Protein AF-A0A813J645-F1 (afdb_monomer_lite)

pLDDT: mean 80.3, std 15.25, range [37.28, 96.5]

Organism: Polarella glacialis (NCBI:txid89957)

Secondary structure (DSSP, 8-state):
-GGGGGT--TTHHHHHHHHHHHHHHHHHHHHHHHHHHT--GGGB-TTS-S-SSPEEEEPPGGGTTSSSHHHHHHHHH--SS--B-HHHH--EEPP-TT----TT---S-GGGG-SGGGS-EEBSSS--HHHHHHHHHHHHHHHHHHHHHHHHHHHTSTTTGGGS--HHHHHHH-HHHHHHHHHHHHSS-HHHHHHH-HHHHHHHHHHHHHHHHHHIIIIIHHHHHHHHHHSS-HHHHHHHHHHHHHHHHHHHHHHHHHHHHHHHHHH--EEEEEEE-TTTSTTEEEEEEEEBPHHHHHHHHHHHHHHHHHHHHHHHHHHHHHT-TT----TTS-------------PPPP-

Foldseek 3Di:
DVVVVVPQPPLRVQPVLLVVLLVVLLVVLVVLLCCLQVPFPQQFDLQDFPFFDWFKAFADPVLLPPPDSLVVLCVVQCPPQFADAVCNGGVGGFPPPPCPHTSNRCPDPCVQCPDVLRGWGFYPGGGDLSNVLSVVSSVLSVLLSVLLSLLSVLVSDPVLLVLAAFPVRCCVVCVPLVVVLCCLLPVDPLVVCCVVPVVVSVVVVVVSVVSNLVCLQPPSLVVLVCCCPPVVSVSHCSLVSNLSSLVNQLSSLVVQLVCLVCCCVPPQTWTKRKDDDVVRDRRMIIITITGTDPVSSVVSNVVSVCSNVVSNVRNVLSNVCSVDSVSRDNSSDPDPPPVPDDPPPPDDPDD

Radius of gyration: 27.2 Å; chains: 1; bounding box: 91×65×72 Å

Sequence (351 aa):
MWARRIGVPPLWPSRIKVVILCLVILTFVYSFFAYLHDANVNYLELSAPKESGITCGRVPEKCWNDASPLACGIKEYSWGFTSLPIDKVLTSACPVEYLLQSCSNVSHPLSSLHTDLAKLHTLNRYTNPFGGWAYLYFIMMACLGVSIMAHDLCLLVEDLRPRIHSLRVVQADMPFVWSMSCGIQFLWPMGRLQEKAKPLWLLLWLPWACWRIVVFMFLIYPLYVALFLLTGRIVRLSRMMVFLSGLECMFASVIYVLSTIIIEATYNEVYALFWNAPNLAPNCVCYCQYPLRQATISRLVLLGLTVAIGSGSLAFRALKGLRRPNWANLFCVLYAVPIEAFPIMWERPKE

Structure (mmCIF, N/CA/C/O backbone):
data_AF-A0A813J645-F1
#
_entry.id   AF-A0A813J645-F1
#
loop_
_atom_site.group_PDB
_atom_site.id
_atom_site.type_symbol
_atom_site.label_atom_id
_atom_site.label_alt_id
_atom_site.label_comp_id
_atom_site.label_asym_id
_atom_site.label_entity_id
_atom_site.label_seq_id
_atom_site.pdbx_PDB_ins_code
_atom_site.Cartn_x
_atom_site.Cartn_y
_atom_site.Cartn_z
_atom_site.occupancy
_atom_site.B_iso_or_equiv
_atom_site.auth_seq_id
_atom_site.auth_comp_id
_atom_site.auth_asym_id
_atom_site.auth_atom_id
_atom_site.pdbx_PDB_model_num
ATOM 1 N N . MET A 1 1 ? 25.413 -23.381 -12.051 1.00 45.16 1 MET A N 1
ATOM 2 C CA . MET A 1 1 ? 26.145 -24.248 -13.004 1.00 45.16 1 MET A CA 1
ATOM 3 C C . MET A 1 1 ? 25.782 -25.732 -12.897 1.00 45.16 1 MET A C 1
ATOM 5 O O . MET A 1 1 ? 25.729 -26.366 -13.938 1.00 45.16 1 MET A O 1
ATOM 9 N N . TRP A 1 2 ? 25.465 -26.285 -11.717 1.00 37.28 2 TRP A N 1
ATOM 10 C CA . TRP A 1 2 ? 25.123 -27.714 -11.553 1.00 37.28 2 TRP A CA 1
ATOM 11 C C . TRP A 1 2 ? 23.932 -28.195 -12.410 1.00 37.28 2 TRP A C 1
ATOM 13 O O . TRP A 1 2 ? 24.055 -29.187 -13.117 1.00 37.28 2 TRP A O 1
ATOM 23 N N . ALA A 1 3 ? 22.845 -27.418 -12.491 1.00 38.19 3 ALA A N 1
ATOM 24 C CA . ALA A 1 3 ? 21.677 -27.746 -13.322 1.00 38.19 3 ALA A CA 1
ATOM 25 C C . ALA A 1 3 ? 21.961 -27.850 -14.840 1.00 38.19 3 ALA A C 1
ATOM 27 O O . ALA A 1 3 ? 21.196 -28.481 -15.559 1.00 38.19 3 ALA A O 1
ATOM 28 N N . ARG A 1 4 ? 23.069 -27.270 -15.338 1.00 44.38 4 ARG A N 1
ATOM 29 C CA . ARG A 1 4 ? 23.475 -27.390 -16.753 1.00 44.38 4 ARG A CA 1
ATOM 30 C C . ARG A 1 4 ? 24.080 -28.757 -17.081 1.00 44.38 4 ARG A C 1
ATOM 32 O O . ARG A 1 4 ? 24.104 -29.135 -18.242 1.00 44.38 4 ARG A O 1
ATOM 39 N N . ARG A 1 5 ? 24.566 -29.499 -16.078 1.00 47.84 5 ARG A N 1
ATOM 40 C CA . ARG A 1 5 ? 25.191 -30.819 -16.275 1.00 47.84 5 ARG A CA 1
ATOM 41 C C . ARG A 1 5 ? 24.178 -31.959 -16.415 1.00 47.84 5 ARG A C 1
ATOM 43 O O . ARG A 1 5 ? 24.579 -33.068 -16.728 1.00 47.84 5 ARG A O 1
ATOM 50 N N . ILE A 1 6 ? 22.888 -31.687 -16.204 1.00 51.50 6 ILE A N 1
ATOM 51 C CA . ILE A 1 6 ? 21.814 -32.695 -16.165 1.00 51.50 6 ILE A CA 1
ATOM 52 C C . ILE A 1 6 ? 20.894 -32.616 -17.400 1.00 51.50 6 ILE A C 1
ATOM 54 O O . ILE A 1 6 ? 19.768 -33.094 -17.365 1.00 51.50 6 ILE A O 1
ATOM 58 N N . GLY A 1 7 ? 21.332 -31.963 -18.484 1.00 38.78 7 GLY A N 1
ATOM 59 C CA . GLY A 1 7 ? 20.568 -31.893 -19.740 1.00 38.78 7 GLY A CA 1
ATOM 60 C C . GLY A 1 7 ? 19.314 -31.011 -19.699 1.00 38.78 7 GLY A C 1
ATOM 61 O O . GLY A 1 7 ? 18.506 -31.051 -20.622 1.00 38.78 7 GLY A O 1
ATOM 62 N N . VAL A 1 8 ? 19.137 -30.195 -18.654 1.00 42.19 8 VAL A N 1
ATOM 63 C CA . VAL A 1 8 ? 17.995 -29.277 -18.561 1.00 42.19 8 VAL A CA 1
ATOM 64 C C . VAL A 1 8 ? 18.141 -28.184 -19.636 1.00 42.19 8 VAL A C 1
ATOM 66 O O . VAL A 1 8 ? 19.185 -27.520 -19.661 1.00 42.19 8 VAL A O 1
ATOM 69 N N . PRO A 1 9 ? 17.128 -27.949 -20.499 1.00 49.34 9 PRO A N 1
ATOM 70 C CA . PRO A 1 9 ? 17.206 -26.939 -21.550 1.00 49.34 9 PRO A CA 1
ATOM 71 C C . PRO A 1 9 ? 17.558 -25.561 -20.971 1.00 49.34 9 PRO A C 1
ATOM 73 O O . PRO A 1 9 ? 17.090 -25.226 -19.875 1.00 49.34 9 PRO A O 1
ATOM 76 N N . PRO A 1 10 ? 18.314 -24.717 -21.699 1.00 56.09 10 PRO A N 1
ATOM 77 C CA . PRO A 1 10 ? 18.827 -23.437 -21.195 1.00 56.09 10 PRO A CA 1
ATOM 78 C C . PRO A 1 10 ? 17.737 -22.482 -20.669 1.00 56.09 10 PRO A C 1
ATOM 80 O O . PRO A 1 10 ? 18.028 -21.610 -19.851 1.00 56.09 10 PRO A O 1
ATOM 83 N N . LEU A 1 11 ? 16.481 -22.683 -21.082 1.00 52.03 11 LEU A N 1
ATOM 84 C CA . LEU A 1 11 ? 15.315 -21.857 -20.749 1.00 52.03 11 LEU A CA 1
ATOM 85 C C . LEU A 1 11 ? 14.297 -22.539 -19.812 1.00 52.03 11 LEU A C 1
ATOM 87 O O . LEU A 1 11 ? 13.314 -21.919 -19.411 1.00 52.03 11 LEU A O 1
ATOM 91 N N . TRP A 1 12 ? 14.488 -23.812 -19.457 1.00 41.97 12 TRP A N 1
ATOM 92 C CA . TRP A 1 12 ? 13.498 -24.578 -18.690 1.00 41.97 12 TRP A CA 1
ATOM 93 C C . TRP A 1 12 ? 13.448 -24.244 -17.187 1.00 41.97 12 TRP A C 1
ATOM 95 O O . TRP A 1 12 ? 12.349 -24.106 -16.649 1.00 41.97 12 TRP A O 1
ATOM 105 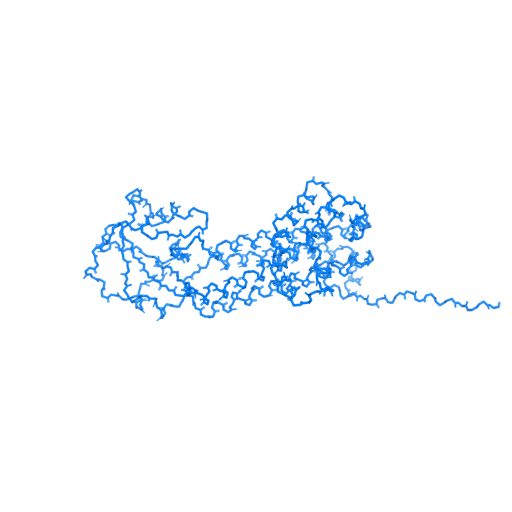N N . PRO A 1 13 ? 14.573 -24.001 -16.479 1.00 53.38 13 PRO A N 1
ATOM 106 C CA . PRO A 1 13 ? 14.502 -23.662 -15.066 1.00 53.38 13 PRO A CA 1
ATOM 107 C C . PRO A 1 13 ? 14.133 -22.192 -14.826 1.00 53.38 13 PRO A C 1
ATOM 109 O O . PRO A 1 13 ? 14.121 -21.785 -13.673 1.00 53.38 13 PRO A O 1
ATOM 112 N N . SER A 1 14 ? 13.872 -21.370 -15.849 1.00 62.25 14 SER A N 1
ATOM 113 C CA . SER A 1 14 ? 13.563 -19.944 -15.668 1.00 62.25 14 SER A CA 1
ATOM 114 C C . SER A 1 14 ? 12.061 -19.641 -15.688 1.00 62.25 14 SER A C 1
ATOM 116 O O . SER A 1 14 ? 11.601 -18.903 -14.823 1.00 62.25 14 SER A O 1
ATOM 118 N N . ARG A 1 15 ? 11.267 -20.266 -16.573 1.00 68.81 15 ARG A N 1
ATOM 119 C CA . ARG A 1 15 ? 9.802 -20.054 -16.642 1.00 68.81 15 ARG A CA 1
ATOM 120 C C . ARG A 1 15 ? 9.078 -20.540 -15.386 1.00 68.81 15 ARG A C 1
ATOM 122 O O . ARG A 1 15 ? 8.330 -19.784 -14.777 1.00 68.81 15 ARG A O 1
ATOM 129 N N . ILE A 1 16 ? 9.363 -21.771 -14.957 1.00 74.69 16 ILE A N 1
ATOM 130 C CA . ILE A 1 16 ? 8.773 -22.358 -13.743 1.00 74.69 16 ILE A CA 1
ATOM 131 C C . ILE A 1 16 ? 9.152 -21.532 -12.505 1.00 74.69 16 ILE A C 1
ATOM 133 O O . ILE A 1 16 ? 8.314 -21.303 -11.641 1.00 74.69 16 ILE A O 1
ATOM 137 N N . LYS A 1 17 ? 10.385 -21.006 -12.434 1.00 71.12 17 LYS A N 1
ATOM 138 C CA . LYS A 1 17 ? 10.810 -20.131 -11.329 1.00 71.12 17 LYS A CA 1
ATOM 139 C C . LYS A 1 17 ? 10.052 -18.810 -11.284 1.00 71.12 17 LYS A C 1
ATOM 141 O O . LYS A 1 17 ? 9.700 -18.379 -10.193 1.00 71.12 17 LYS A O 1
ATOM 146 N N . VAL A 1 18 ? 9.799 -18.183 -12.436 1.00 74.50 18 VAL A N 1
ATOM 147 C CA . VAL A 1 18 ? 8.995 -16.952 -12.506 1.00 74.50 18 VAL A CA 1
ATOM 148 C C . VAL A 1 18 ? 7.570 -17.223 -12.021 1.00 74.50 18 VAL A C 1
ATOM 150 O O . VAL A 1 18 ? 7.055 -16.456 -11.215 1.00 74.50 18 VAL A O 1
ATOM 153 N N . VAL A 1 19 ? 6.966 -18.348 -12.424 1.00 79.44 19 VAL A N 1
ATOM 154 C CA . VAL A 1 19 ? 5.632 -18.754 -11.946 1.00 79.44 19 VAL A CA 1
ATOM 155 C C . VAL A 1 19 ? 5.631 -19.006 -10.437 1.00 79.44 19 VAL A C 1
ATOM 157 O O . VAL A 1 19 ? 4.801 -18.441 -9.732 1.00 79.44 19 VAL A O 1
ATOM 160 N N . ILE A 1 20 ? 6.578 -19.796 -9.918 1.00 82.06 20 ILE A N 1
ATOM 161 C CA . ILE A 1 20 ? 6.676 -20.083 -8.478 1.00 82.06 20 ILE A CA 1
ATOM 162 C C . ILE A 1 20 ? 6.871 -18.792 -7.682 1.00 82.06 20 ILE A C 1
ATOM 164 O O . ILE A 1 20 ? 6.187 -18.592 -6.683 1.00 82.06 20 ILE A O 1
ATOM 168 N N . LEU A 1 21 ? 7.759 -17.889 -8.113 1.00 76.69 21 LEU A N 1
ATOM 169 C CA . LEU A 1 21 ? 7.937 -16.636 -7.388 1.00 76.69 21 LEU A CA 1
ATOM 170 C C . LEU A 1 21 ? 6.698 -15.744 -7.480 1.00 76.69 21 LEU A C 1
ATOM 172 O O . LEU A 1 21 ? 6.347 -15.113 -6.491 1.00 76.69 21 LEU A O 1
ATOM 176 N N . CYS A 1 22 ? 6.010 -15.715 -8.621 1.00 80.06 22 CYS A N 1
ATOM 177 C CA . CYS A 1 22 ? 4.742 -15.004 -8.742 1.00 80.06 22 CYS A CA 1
ATOM 178 C C . CYS A 1 22 ? 3.721 -15.529 -7.723 1.00 80.06 22 CYS A C 1
ATOM 180 O O . CYS A 1 22 ? 3.125 -14.731 -7.007 1.00 80.06 22 CYS A O 1
ATOM 182 N N . LEU A 1 23 ? 3.603 -16.852 -7.564 1.00 85.00 23 LEU A N 1
ATOM 183 C CA . LEU A 1 23 ? 2.755 -17.458 -6.532 1.00 85.00 23 LEU A CA 1
ATOM 184 C C . LEU A 1 23 ? 3.201 -17.074 -5.115 1.00 85.00 23 LEU A C 1
ATOM 186 O O . LEU A 1 23 ? 2.356 -16.752 -4.284 1.00 85.00 23 LEU A O 1
ATOM 190 N N . VAL A 1 24 ? 4.508 -17.050 -4.834 1.00 84.88 24 VAL A N 1
ATOM 191 C CA . VAL A 1 24 ? 5.041 -16.624 -3.526 1.00 84.88 24 VAL A CA 1
ATOM 192 C C . VAL A 1 24 ? 4.729 -15.151 -3.251 1.00 84.88 24 VAL A C 1
ATOM 194 O O . VAL A 1 24 ? 4.283 -14.820 -2.156 1.00 84.88 24 VAL A O 1
ATOM 197 N N . ILE A 1 25 ? 4.912 -14.270 -4.239 1.00 82.50 25 ILE A N 1
ATOM 198 C CA . ILE A 1 25 ? 4.578 -12.845 -4.131 1.00 82.50 25 ILE A CA 1
ATOM 199 C C . ILE A 1 25 ? 3.075 -12.684 -3.908 1.00 82.50 25 ILE A C 1
ATOM 201 O O . ILE A 1 25 ? 2.686 -11.992 -2.977 1.00 82.50 25 ILE A O 1
ATOM 205 N N . LEU A 1 26 ? 2.229 -13.348 -4.699 1.00 83.69 26 LEU A N 1
ATOM 206 C CA . LEU A 1 26 ? 0.773 -13.305 -4.535 1.00 83.69 26 LEU A CA 1
ATOM 207 C C . LEU A 1 26 ? 0.342 -13.811 -3.158 1.00 83.69 26 LEU A C 1
ATOM 209 O O . LEU A 1 26 ? -0.502 -13.186 -2.525 1.00 83.69 26 LEU A O 1
ATOM 213 N N . THR A 1 27 ? 0.958 -14.888 -2.668 1.00 88.38 27 THR A N 1
ATOM 214 C CA . THR A 1 27 ? 0.699 -15.413 -1.322 1.00 88.38 27 THR A CA 1
ATOM 215 C C . THR A 1 27 ? 1.081 -14.383 -0.267 1.00 88.38 27 THR A C 1
ATOM 217 O O . THR A 1 27 ? 0.279 -14.096 0.610 1.00 88.38 27 THR A O 1
ATOM 220 N N . PHE A 1 28 ? 2.259 -13.762 -0.378 1.00 86.12 28 PHE A N 1
ATOM 221 C CA . PHE A 1 28 ? 2.689 -12.708 0.540 1.00 86.12 28 PHE A CA 1
ATOM 222 C C . PHE A 1 28 ? 1.742 -11.498 0.518 1.00 86.12 28 PHE A C 1
ATOM 224 O O . PHE A 1 28 ? 1.355 -11.002 1.572 1.00 86.12 28 PHE A O 1
ATOM 231 N N . VAL A 1 29 ? 1.331 -11.050 -0.672 1.00 85.38 29 VAL A N 1
ATOM 232 C CA . VAL A 1 29 ? 0.384 -9.940 -0.854 1.00 85.38 29 VAL A CA 1
ATOM 233 C C . VAL A 1 29 ? -0.975 -10.274 -0.252 1.00 85.38 29 VAL A C 1
ATOM 235 O O . VAL A 1 29 ? -1.550 -9.446 0.449 1.00 85.38 29 VAL A O 1
ATOM 238 N N . TYR A 1 30 ? -1.466 -11.491 -0.473 1.00 88.62 30 TYR A N 1
ATOM 239 C CA . TYR A 1 30 ? -2.715 -11.959 0.111 1.00 88.62 30 TYR A CA 1
ATOM 240 C C . TYR A 1 30 ? -2.621 -12.076 1.634 1.00 88.62 30 TYR A C 1
ATOM 242 O O . TYR A 1 30 ? -3.513 -11.610 2.331 1.00 88.62 30 TYR A O 1
ATOM 250 N N . SER A 1 31 ? -1.531 -12.629 2.173 1.00 89.06 31 SER A N 1
ATOM 251 C CA . SER A 1 31 ? -1.309 -12.705 3.620 1.00 89.06 31 SER A CA 1
ATOM 252 C C . SER A 1 31 ? -1.248 -11.320 4.259 1.00 89.06 31 SER A C 1
ATOM 254 O O . SER A 1 31 ? -1.810 -11.122 5.329 1.00 89.06 31 SER A O 1
ATOM 256 N N . PHE A 1 32 ? -0.603 -10.355 3.602 1.00 86.25 32 PHE A N 1
ATOM 257 C CA . PHE A 1 32 ? -0.563 -8.965 4.050 1.00 86.25 32 PHE A CA 1
ATOM 258 C C . PHE A 1 32 ? -1.955 -8.327 4.030 1.00 86.25 32 PHE A C 1
ATOM 260 O O . PHE A 1 32 ? -2.355 -7.686 5.001 1.00 86.25 32 PHE A O 1
ATOM 267 N N . PHE A 1 33 ? -2.698 -8.524 2.937 1.00 90.19 33 PHE A N 1
ATOM 268 C CA . PHE A 1 33 ? -4.073 -8.057 2.809 1.00 90.19 33 PHE A CA 1
ATOM 269 C C . PHE A 1 33 ? -4.950 -8.645 3.912 1.00 90.19 33 PHE A C 1
ATOM 271 O O . PHE A 1 33 ? -5.558 -7.879 4.645 1.00 90.19 33 PHE A O 1
ATOM 278 N N . ALA A 1 34 ? -4.952 -9.968 4.088 1.00 88.19 34 ALA A N 1
ATOM 279 C CA . ALA A 1 34 ? -5.714 -10.647 5.131 1.00 88.19 34 ALA A CA 1
ATOM 280 C C . ALA A 1 34 ? -5.310 -10.163 6.533 1.00 88.19 34 ALA A C 1
ATOM 282 O O . ALA A 1 34 ? -6.170 -9.902 7.362 1.00 88.19 34 ALA A O 1
ATOM 283 N N . TYR A 1 35 ? -4.013 -9.952 6.789 1.00 89.94 35 TYR A N 1
ATOM 284 C CA . TYR A 1 35 ? -3.535 -9.444 8.077 1.00 89.94 35 TYR A CA 1
ATOM 285 C C . TYR A 1 35 ? -4.103 -8.056 8.412 1.00 89.94 35 TYR A C 1
ATOM 287 O O . TYR A 1 35 ? -4.539 -7.843 9.541 1.00 89.94 35 TYR A O 1
ATOM 295 N N . LEU A 1 36 ? -4.118 -7.122 7.452 1.00 88.81 36 LEU A N 1
ATOM 296 C CA . LEU A 1 36 ? -4.660 -5.773 7.666 1.00 88.81 36 LEU A CA 1
ATOM 297 C C . LEU A 1 36 ? -6.192 -5.712 7.583 1.00 88.81 36 LEU A C 1
ATOM 299 O O . LEU A 1 36 ? -6.815 -4.977 8.342 1.00 88.81 36 LEU A O 1
ATOM 303 N N . HIS A 1 37 ? -6.795 -6.447 6.650 1.00 87.12 37 HIS A N 1
ATOM 304 C CA . HIS A 1 37 ? -8.235 -6.446 6.402 1.00 87.12 37 HIS A CA 1
ATOM 305 C C . HIS A 1 37 ? -9.002 -7.161 7.518 1.00 87.12 37 HIS A C 1
ATOM 307 O O . HIS A 1 37 ? -10.023 -6.656 7.983 1.00 87.12 37 HIS A O 1
ATOM 313 N N . ASP A 1 38 ? -8.481 -8.295 7.991 1.00 83.00 38 ASP A N 1
ATOM 314 C CA . ASP A 1 38 ? -9.085 -9.100 9.055 1.00 83.00 38 ASP A CA 1
ATOM 315 C C . ASP A 1 38 ? -8.474 -8.754 10.421 1.00 83.00 38 ASP A C 1
ATOM 317 O O . ASP A 1 38 ? -8.278 -9.619 11.284 1.00 83.00 38 ASP A O 1
ATOM 321 N N . ALA A 1 39 ? -8.148 -7.471 10.619 1.00 81.19 39 ALA A N 1
ATOM 322 C CA . ALA A 1 39 ? -7.718 -6.964 11.911 1.00 81.19 39 ALA A CA 1
ATOM 323 C C . ALA A 1 39 ? -8.784 -7.314 12.962 1.00 81.19 39 ALA A C 1
ATOM 325 O O . ALA A 1 39 ? -9.969 -7.010 12.802 1.00 81.19 39 ALA A O 1
ATOM 326 N N . ASN A 1 40 ? -8.348 -8.006 14.013 1.00 84.44 40 ASN A N 1
ATOM 327 C CA . ASN A 1 40 ? -9.223 -8.666 14.976 1.00 84.44 40 ASN A CA 1
ATOM 328 C C . ASN A 1 40 ? -8.957 -8.178 16.403 1.00 84.44 40 ASN A C 1
ATOM 330 O O . ASN A 1 40 ? -8.061 -7.377 16.659 1.00 84.44 40 ASN A O 1
ATOM 334 N N . VAL A 1 41 ? -9.709 -8.722 17.358 1.00 84.69 41 VAL A N 1
ATOM 335 C CA . VAL A 1 41 ? -9.631 -8.364 18.782 1.00 84.69 41 VAL A CA 1
ATOM 336 C C . VAL A 1 41 ? -8.217 -8.505 19.371 1.00 84.69 41 VAL A C 1
ATOM 338 O O . VAL A 1 41 ? -7.860 -7.752 20.271 1.00 84.69 41 VAL A O 1
ATOM 341 N N . ASN A 1 42 ? -7.358 -9.386 18.837 1.00 86.81 42 ASN A N 1
ATOM 342 C CA . ASN A 1 42 ? -5.982 -9.554 19.333 1.00 86.81 42 ASN A CA 1
ATOM 343 C C . ASN A 1 42 ? -5.086 -8.328 19.089 1.00 86.81 42 ASN A C 1
ATOM 345 O O . ASN A 1 42 ? -3.980 -8.256 19.628 1.00 86.81 42 ASN A O 1
ATOM 349 N N . TYR A 1 43 ? -5.538 -7.387 18.259 1.00 89.75 43 TYR A N 1
ATOM 350 C CA . TYR A 1 43 ? -4.839 -6.138 17.985 1.00 89.75 43 TYR A CA 1
ATOM 351 C C . TYR A 1 43 ? -5.012 -5.133 19.125 1.00 89.75 43 TYR A C 1
ATOM 353 O O . TYR A 1 43 ? -4.205 -4.209 19.222 1.00 89.75 43 TYR A O 1
ATOM 361 N N . LEU A 1 44 ? -6.031 -5.318 19.968 1.00 90.25 44 LEU A N 1
ATOM 362 C CA . LEU A 1 44 ? -6.457 -4.384 21.003 1.00 90.25 44 LEU A CA 1
ATOM 363 C C . LEU A 1 44 ? -5.813 -4.681 22.356 1.00 90.25 44 LEU A C 1
ATOM 365 O O . LEU A 1 44 ? -5.576 -5.835 22.720 1.00 90.25 44 LEU A O 1
ATOM 369 N N . GLU A 1 45 ? -5.578 -3.628 23.133 1.00 91.81 45 GLU A N 1
ATOM 370 C CA . GLU A 1 45 ? -5.136 -3.738 24.520 1.00 91.81 45 GLU A CA 1
ATOM 371 C C . GLU A 1 45 ? -6.352 -3.815 25.453 1.00 91.81 45 GLU A C 1
ATOM 373 O O . GLU A 1 45 ? -6.780 -2.829 26.051 1.00 91.81 45 GLU A O 1
ATOM 378 N N . LEU A 1 46 ? -6.923 -5.018 25.576 1.00 88.75 46 LEU A N 1
ATOM 379 C CA . LEU A 1 46 ? -8.128 -5.262 26.384 1.00 88.75 46 LEU A CA 1
ATOM 380 C C . LEU A 1 46 ? -7.942 -4.951 27.880 1.00 88.75 46 LEU A C 1
ATOM 382 O O . LEU A 1 46 ? -8.918 -4.716 28.586 1.00 88.75 46 LEU A O 1
ATOM 386 N N . SER A 1 47 ? -6.695 -4.947 28.362 1.00 89.31 47 SER A N 1
ATOM 387 C CA . SER A 1 47 ? -6.366 -4.664 29.762 1.00 89.31 47 SER A CA 1
ATOM 388 C C . SER A 1 47 ? -6.516 -3.181 30.137 1.00 89.31 47 SER A C 1
ATOM 390 O O . SER A 1 47 ? -6.680 -2.866 31.315 1.00 89.31 47 SER A O 1
ATOM 392 N N . ALA A 1 48 ? -6.500 -2.281 29.148 1.00 90.94 48 ALA A N 1
ATOM 393 C CA . ALA A 1 48 ? -6.539 -0.834 29.334 1.00 90.94 48 ALA A CA 1
ATOM 394 C C . ALA A 1 48 ? -7.613 -0.191 28.432 1.00 90.94 48 ALA A C 1
ATOM 396 O O . ALA A 1 48 ? -7.276 0.511 27.474 1.00 90.94 48 ALA A O 1
ATOM 397 N N . PRO A 1 49 ? -8.914 -0.432 28.698 1.00 91.00 49 PRO A N 1
ATOM 398 C CA . PRO A 1 49 ? -9.982 0.241 27.967 1.00 91.00 49 PRO A CA 1
ATOM 399 C C . PRO A 1 49 ? -9.917 1.757 28.184 1.00 91.00 49 PRO A C 1
ATOM 401 O O . PRO A 1 49 ? -9.521 2.226 29.252 1.00 91.00 49 PRO A O 1
ATOM 404 N N . LYS A 1 50 ? -10.353 2.532 27.187 1.00 89.69 50 LYS A N 1
ATOM 405 C CA . LYS A 1 50 ? -10.389 4.000 27.289 1.00 89.69 50 LYS A CA 1
ATOM 406 C C . LYS A 1 50 ? -11.406 4.485 28.321 1.00 89.69 50 LYS A C 1
ATOM 408 O O . LYS A 1 50 ? -11.153 5.461 29.021 1.00 89.69 50 LYS A O 1
ATOM 413 N N . GLU A 1 51 ? -12.539 3.799 28.413 1.00 87.88 51 GLU A N 1
ATOM 414 C CA . GLU A 1 51 ? -13.583 4.051 29.403 1.00 87.88 51 GLU A CA 1
ATOM 415 C C . GLU A 1 51 ? -13.861 2.761 30.173 1.00 87.88 51 GLU A C 1
ATOM 417 O O . GLU A 1 51 ? -13.877 1.672 29.601 1.00 87.88 51 GLU A O 1
ATOM 422 N N . SER A 1 52 ? -14.056 2.866 31.488 1.00 83.38 52 SER A N 1
ATOM 423 C CA . SER A 1 52 ? -14.358 1.706 32.334 1.00 83.38 52 SER A CA 1
ATOM 424 C C . SER A 1 52 ? -15.792 1.205 32.146 1.00 83.38 52 SER A C 1
ATOM 426 O O . SER A 1 52 ? -16.044 0.008 32.306 1.00 83.38 52 SER A O 1
ATOM 428 N N . GLY A 1 53 ? -16.714 2.113 31.813 1.00 83.94 53 GLY A N 1
ATOM 429 C CA . GLY A 1 53 ? -18.130 1.834 31.613 1.00 83.94 53 GLY A CA 1
ATOM 430 C C . GLY A 1 53 ? -18.442 1.291 30.221 1.00 83.94 53 GLY A C 1
ATOM 431 O O . GLY A 1 53 ? -17.837 1.685 29.227 1.00 83.94 53 GLY A O 1
ATOM 432 N N . ILE A 1 54 ? -19.423 0.395 30.162 1.00 86.25 54 ILE A N 1
ATOM 433 C CA . ILE A 1 54 ? -19.975 -0.124 28.912 1.00 86.25 54 ILE A CA 1
ATOM 434 C C . ILE A 1 54 ? -21.011 0.874 28.392 1.00 86.25 54 ILE A C 1
ATOM 436 O O . ILE A 1 54 ? -21.923 1.259 29.125 1.00 86.25 54 ILE A O 1
ATOM 440 N N . THR A 1 55 ? -20.908 1.257 27.118 1.00 87.94 55 THR A N 1
ATOM 441 C CA . THR A 1 55 ? -21.926 2.096 26.473 1.00 87.94 55 THR A CA 1
ATOM 442 C C . THR A 1 55 ? -22.884 1.223 25.671 1.00 87.94 55 THR A C 1
ATOM 444 O O . THR A 1 55 ? -22.440 0.399 24.874 1.00 87.94 55 THR A O 1
ATOM 447 N N . CYS A 1 56 ? -24.194 1.401 25.859 1.00 87.00 56 CYS A N 1
ATOM 448 C CA . CYS A 1 56 ? -25.224 0.628 25.163 1.00 87.00 56 CYS A CA 1
ATOM 449 C C . CYS A 1 56 ? -26.257 1.529 24.485 1.00 87.00 56 CYS A C 1
ATOM 451 O O . CYS A 1 56 ? -26.730 2.506 25.068 1.00 87.00 56 CYS A O 1
ATOM 453 N N . GLY A 1 57 ? -26.672 1.149 23.281 1.00 89.50 57 GLY A N 1
ATOM 454 C CA . GLY A 1 57 ? -27.749 1.807 22.556 1.00 89.50 57 GLY A CA 1
ATOM 455 C C . GLY A 1 57 ? -28.487 0.860 21.616 1.00 89.50 57 GLY A C 1
ATOM 456 O O . GLY A 1 57 ? -28.104 -0.293 21.427 1.00 89.50 57 GLY A O 1
ATOM 457 N N . ARG A 1 58 ? -29.584 1.340 21.037 1.00 88.62 58 ARG A N 1
ATOM 458 C CA . ARG A 1 58 ? -30.387 0.576 20.076 1.00 88.62 58 ARG A CA 1
ATOM 459 C C . ARG A 1 58 ? -29.982 0.888 18.647 1.00 88.62 58 ARG A C 1
ATOM 461 O O . ARG A 1 58 ? -29.779 2.050 18.306 1.00 88.62 58 ARG A O 1
ATOM 468 N N . VAL A 1 59 ? -29.939 -0.151 17.819 1.00 88.69 59 VAL A N 1
ATOM 469 C CA . VAL A 1 59 ? -29.776 -0.008 16.366 1.00 88.69 59 VAL A CA 1
ATOM 470 C C . VAL A 1 59 ? -31.004 0.665 15.731 1.00 88.69 59 VAL A C 1
ATOM 472 O O . VAL A 1 59 ? -32.090 0.628 16.324 1.00 88.69 59 VAL A O 1
ATOM 475 N N . PRO A 1 60 ? -30.882 1.246 14.522 1.00 88.12 60 PRO A N 1
ATOM 476 C CA . PRO A 1 60 ? -31.998 1.909 13.854 1.00 88.12 60 PRO A CA 1
ATOM 477 C C . PRO A 1 60 ? -33.170 0.950 13.607 1.00 88.12 60 PRO A C 1
ATOM 479 O O . PRO A 1 60 ? -32.952 -0.213 13.269 1.00 88.12 60 PRO A O 1
ATOM 482 N N . GLU A 1 61 ? -34.407 1.448 13.701 1.00 89.75 61 GLU A N 1
ATOM 483 C CA . GLU A 1 61 ? -35.639 0.636 13.601 1.00 89.75 61 GLU A CA 1
ATOM 484 C C . GLU A 1 61 ? -35.719 -0.219 12.331 1.00 89.75 61 GLU A C 1
ATOM 486 O O . GLU A 1 61 ? -36.096 -1.388 12.371 1.00 89.75 61 GLU A O 1
ATOM 491 N N . LYS A 1 62 ? -35.266 0.328 11.203 1.00 91.38 62 LYS A N 1
ATOM 492 C CA . LYS A 1 62 ? -35.159 -0.374 9.912 1.00 91.38 62 LYS A CA 1
ATOM 493 C C . LYS A 1 62 ? -34.331 -1.665 9.954 1.00 91.38 62 LYS A C 1
ATOM 495 O O . LYS A 1 62 ? -34.557 -2.541 9.128 1.00 91.38 62 LYS A O 1
ATOM 500 N N . CYS A 1 63 ? -33.404 -1.795 10.902 1.00 90.38 63 CYS A N 1
ATOM 501 C CA . CYS A 1 63 ? -32.533 -2.960 11.047 1.00 90.38 63 CYS A CA 1
ATOM 502 C C . CYS A 1 63 ? -33.036 -3.979 12.079 1.00 90.38 63 CYS A C 1
ATOM 504 O O . CYS A 1 63 ? -32.412 -5.020 12.249 1.00 90.38 63 CYS A O 1
ATOM 506 N N . TRP A 1 64 ? -34.147 -3.719 12.777 1.00 90.62 64 TRP A N 1
ATOM 507 C CA . TRP A 1 64 ? -34.625 -4.577 13.872 1.00 90.62 64 TRP A CA 1
ATOM 508 C C . TRP A 1 64 ? -35.015 -5.989 13.440 1.00 90.62 64 TRP A C 1
ATOM 510 O O . TRP A 1 64 ? -34.892 -6.918 14.230 1.00 90.62 64 TRP A O 1
ATOM 520 N N . ASN A 1 65 ? -35.475 -6.138 12.199 1.00 90.62 65 ASN A N 1
ATOM 521 C CA . ASN A 1 65 ? -35.926 -7.416 11.650 1.00 90.62 65 ASN A CA 1
ATOM 522 C C . ASN A 1 65 ? -34.848 -8.116 10.803 1.00 90.62 65 ASN A C 1
ATOM 524 O O . ASN A 1 65 ? -35.134 -9.142 10.188 1.00 90.62 65 ASN A O 1
ATOM 528 N N . ASP A 1 66 ? -33.635 -7.558 10.724 1.00 89.88 66 ASP A N 1
ATOM 529 C CA . ASP A 1 66 ? -32.523 -8.196 10.018 1.00 89.88 66 ASP A CA 1
ATOM 530 C C . ASP A 1 66 ? -31.997 -9.396 10.829 1.00 89.88 66 ASP A C 1
ATOM 532 O O . ASP A 1 66 ? -32.060 -9.411 12.059 1.00 89.88 66 ASP A O 1
ATOM 536 N N . ALA A 1 67 ? -31.438 -10.399 10.147 1.00 85.94 67 ALA A N 1
ATOM 537 C CA . ALA A 1 67 ? -30.784 -11.537 10.790 1.00 85.94 67 ALA A CA 1
ATOM 538 C C . ALA A 1 67 ? -29.610 -11.104 11.690 1.00 85.94 67 ALA A C 1
ATOM 540 O O . ALA A 1 67 ? -29.304 -11.777 12.675 1.00 85.94 67 ALA A O 1
ATOM 541 N N . SER A 1 68 ? -28.964 -9.976 11.372 1.00 84.00 68 SER A N 1
ATOM 542 C CA . SER A 1 68 ? -27.985 -9.317 12.237 1.00 84.00 68 SER A CA 1
ATOM 543 C C . SER A 1 68 ? -28.258 -7.808 12.291 1.00 84.00 68 SER A C 1
ATOM 545 O O . SER A 1 68 ? -27.725 -7.049 11.473 1.00 84.00 68 SER A O 1
ATOM 547 N N . PRO A 1 69 ? -29.053 -7.337 13.275 1.00 84.44 69 PRO A N 1
ATOM 548 C CA . PRO A 1 69 ? -29.451 -5.930 13.374 1.00 84.44 69 PRO A CA 1
ATOM 549 C C . PRO A 1 69 ? -28.262 -4.963 13.438 1.00 84.44 69 PRO A C 1
ATOM 551 O O . PRO A 1 69 ? -28.286 -3.876 12.860 1.00 84.44 69 PRO A O 1
ATOM 554 N N . LEU A 1 70 ? -27.180 -5.387 14.093 1.00 83.19 70 LEU A N 1
ATOM 555 C CA . LEU A 1 70 ? -25.938 -4.631 14.183 1.00 83.19 70 LEU A CA 1
ATOM 556 C C . LEU A 1 70 ? -25.169 -4.595 12.859 1.00 83.19 70 LEU A C 1
ATOM 558 O O . LEU A 1 70 ? -24.702 -3.530 12.467 1.00 83.19 70 LEU A O 1
ATOM 562 N N . ALA A 1 71 ? -25.069 -5.715 12.136 1.00 83.81 71 ALA A N 1
ATOM 563 C CA . ALA A 1 71 ? -24.419 -5.713 10.826 1.00 83.81 71 ALA A CA 1
ATOM 564 C C . ALA A 1 71 ? -25.187 -4.840 9.823 1.00 83.81 71 ALA A C 1
ATOM 566 O O . ALA A 1 71 ? -24.559 -4.116 9.054 1.00 83.81 71 ALA A O 1
ATOM 567 N N . CYS A 1 72 ? -26.525 -4.847 9.870 1.00 86.12 72 CYS A N 1
ATOM 568 C CA . CYS A 1 72 ? -27.362 -3.933 9.091 1.00 86.12 72 CYS A CA 1
ATOM 569 C C . CYS A 1 72 ? -27.057 -2.464 9.428 1.00 86.12 72 CYS A C 1
ATOM 571 O O . CYS A 1 72 ? -26.749 -1.683 8.525 1.00 86.12 72 CYS A O 1
ATOM 573 N N . GLY A 1 73 ? -27.047 -2.107 10.720 1.00 82.50 73 GLY A N 1
ATOM 574 C CA . GLY A 1 73 ? -26.747 -0.743 11.162 1.00 82.50 73 GLY A CA 1
ATOM 575 C C . GLY A 1 73 ? -25.339 -0.296 10.769 1.00 82.50 73 GLY A C 1
ATOM 576 O O . GLY A 1 73 ? -25.156 0.810 10.265 1.00 82.50 73 GLY A O 1
ATOM 577 N N . ILE A 1 74 ? -24.343 -1.172 10.923 1.00 81.88 74 ILE A N 1
ATOM 578 C CA . ILE A 1 74 ? -22.971 -0.897 10.493 1.00 81.88 74 ILE A CA 1
ATOM 579 C C . ILE A 1 74 ? -22.927 -0.681 8.984 1.00 81.88 74 ILE A C 1
ATOM 581 O O . ILE A 1 74 ? -22.463 0.366 8.549 1.00 81.88 74 ILE A O 1
ATOM 585 N N . LYS A 1 75 ? -23.450 -1.623 8.191 1.00 83.25 75 LYS A N 1
ATOM 586 C CA . LYS A 1 75 ? -23.407 -1.596 6.721 1.00 83.25 75 LYS A CA 1
ATOM 587 C C . LYS A 1 75 ? -24.029 -0.334 6.137 1.00 83.25 75 LYS A C 1
ATOM 589 O O . LYS A 1 75 ? -23.557 0.177 5.123 1.00 83.25 75 LYS A O 1
ATOM 594 N N . GLU A 1 76 ? -25.086 0.161 6.761 1.00 79.94 76 GLU A N 1
ATOM 595 C CA . GLU A 1 76 ? -25.765 1.360 6.302 1.00 79.94 76 GLU A CA 1
ATOM 596 C C . GLU A 1 76 ? -24.929 2.631 6.484 1.00 79.94 76 GLU A C 1
ATOM 598 O O . GLU A 1 76 ? -24.932 3.499 5.611 1.00 79.94 76 GLU A O 1
ATOM 603 N N . TYR A 1 77 ? -24.172 2.724 7.578 1.00 73.75 77 TYR A N 1
ATOM 604 C CA . TYR A 1 77 ? -23.353 3.898 7.882 1.00 73.75 77 TYR A CA 1
ATOM 605 C C . TYR A 1 77 ? -21.863 3.724 7.547 1.00 73.75 77 TYR A C 1
ATOM 607 O O . TYR A 1 77 ? -21.117 4.703 7.562 1.00 73.75 77 TYR A O 1
ATOM 615 N N . SER A 1 78 ? -21.421 2.515 7.193 1.00 70.69 78 SER A N 1
ATOM 616 C CA . SER A 1 78 ? -20.040 2.182 6.818 1.00 70.69 78 SER A CA 1
ATOM 617 C C . SER A 1 78 ? -19.809 2.205 5.300 1.00 70.69 78 SER A C 1
ATOM 619 O O . SER A 1 78 ? -19.088 1.358 4.758 1.00 70.69 78 SER A O 1
ATOM 621 N N . TRP A 1 79 ? -20.442 3.129 4.576 1.00 60.97 79 TRP A N 1
ATOM 622 C CA . TRP A 1 79 ? -20.237 3.261 3.132 1.00 60.97 79 TRP A CA 1
ATOM 623 C C . TRP A 1 79 ? -18.835 3.802 2.822 1.00 60.97 79 TRP A C 1
ATOM 625 O O . TRP A 1 79 ? -18.555 4.977 3.019 1.00 60.97 79 TRP A O 1
ATOM 635 N N . GLY A 1 80 ? -17.962 2.955 2.268 1.00 56.47 80 GLY A N 1
ATOM 636 C CA . GLY A 1 80 ? -16.699 3.395 1.661 1.00 56.47 80 GLY A CA 1
ATOM 637 C C . GLY A 1 80 ? -15.592 3.733 2.660 1.00 56.47 80 GLY A C 1
ATOM 638 O O . GLY A 1 80 ? -15.117 4.861 2.707 1.00 56.47 80 GLY A O 1
ATOM 639 N N . PHE A 1 81 ? -15.141 2.734 3.422 1.00 55.16 81 PHE A N 1
ATOM 640 C CA . PHE A 1 81 ? -14.083 2.854 4.436 1.00 55.16 81 PHE A CA 1
ATOM 641 C C . PHE A 1 81 ? -14.382 3.827 5.577 1.00 55.16 81 PHE A C 1
ATOM 643 O O . PHE A 1 81 ? -13.495 4.014 6.397 1.00 55.16 81 PHE A O 1
ATOM 650 N N . THR A 1 82 ? -15.572 4.425 5.674 1.00 62.81 82 THR A N 1
ATOM 651 C CA . THR A 1 82 ? -15.835 5.522 6.612 1.00 62.81 82 THR A CA 1
ATOM 652 C C . THR A 1 82 ? -15.920 5.099 8.080 1.00 62.81 82 THR A C 1
ATOM 654 O O . THR A 1 82 ? -16.248 3.946 8.367 1.00 62.81 82 THR A O 1
ATOM 657 N N . SER A 1 83 ? -15.668 6.020 9.032 1.00 68.00 83 SER A N 1
ATOM 658 C CA . SER A 1 83 ? -16.046 5.777 10.441 1.00 68.00 83 SER A CA 1
ATOM 659 C C . SER A 1 83 ? -17.503 5.430 10.548 1.00 68.00 83 SER A C 1
ATOM 661 O O . SER A 1 83 ? -18.333 5.983 9.826 1.00 68.00 83 SER A O 1
ATOM 663 N N . LEU A 1 84 ? -17.801 4.693 11.606 1.00 72.81 84 LEU A N 1
ATOM 664 C CA . LEU A 1 84 ? -19.138 4.621 12.153 1.00 72.81 84 LEU A CA 1
ATOM 665 C C . LEU A 1 84 ? -19.414 5.863 13.018 1.00 72.81 84 LEU A C 1
ATOM 667 O O . LEU A 1 84 ? -18.782 6.026 14.067 1.00 72.81 84 LEU A O 1
ATOM 671 N N . PRO A 1 85 ? -20.327 6.761 12.600 1.00 76.62 85 PRO A N 1
ATOM 672 C CA . PRO A 1 85 ? -20.882 7.767 13.496 1.00 76.62 85 PRO A CA 1
ATOM 673 C C . PRO A 1 85 ? -21.770 7.059 14.523 1.00 76.62 85 PRO A C 1
ATOM 675 O O . PRO A 1 85 ? -22.902 6.690 14.204 1.00 76.62 85 PRO A O 1
ATOM 678 N N . ILE A 1 86 ? -21.253 6.850 15.740 1.00 77.44 86 ILE A N 1
ATOM 679 C CA . ILE A 1 86 ? -21.950 6.078 16.786 1.00 77.44 86 ILE A CA 1
ATOM 680 C C . ILE A 1 86 ? -23.347 6.631 17.019 1.00 77.44 86 ILE A C 1
ATOM 682 O O . ILE A 1 86 ? -24.294 5.861 17.044 1.00 77.44 86 ILE A O 1
ATOM 686 N N . ASP A 1 87 ? -23.484 7.952 17.078 1.00 76.25 87 ASP A N 1
ATOM 687 C CA . ASP A 1 87 ? -24.753 8.625 17.372 1.00 76.25 87 ASP A CA 1
ATOM 688 C C . ASP A 1 87 ? -25.838 8.367 16.310 1.00 76.25 87 ASP A C 1
ATOM 690 O O . ASP A 1 87 ? -27.025 8.555 16.560 1.00 76.25 87 ASP A O 1
ATOM 694 N N . LYS A 1 88 ? -25.448 7.931 15.103 1.00 77.25 88 LYS A N 1
ATOM 695 C CA . LYS A 1 88 ? -26.389 7.527 14.045 1.00 77.25 88 LYS A CA 1
ATOM 696 C C . LYS A 1 88 ? -26.649 6.023 14.033 1.00 77.25 88 LYS A C 1
ATOM 698 O O . LYS A 1 88 ? -27.719 5.595 13.603 1.00 77.25 88 LYS A O 1
ATOM 703 N N . VAL A 1 89 ? -25.665 5.234 14.467 1.00 76.94 89 VAL A N 1
ATOM 704 C CA . VAL A 1 89 ? -25.757 3.770 14.576 1.00 76.94 89 VAL A CA 1
ATOM 705 C C . VAL A 1 89 ? -26.546 3.372 15.825 1.00 76.94 89 VAL A C 1
ATOM 707 O O . VAL A 1 89 ? -27.271 2.386 15.793 1.00 76.94 89 VAL A O 1
ATOM 710 N N . LEU A 1 90 ? -26.427 4.139 16.907 1.00 81.00 90 LEU A N 1
ATOM 711 C CA . LEU A 1 90 ? -27.064 3.909 18.196 1.00 81.00 90 LEU A CA 1
ATOM 712 C C . LEU A 1 90 ? -27.940 5.117 18.539 1.00 81.00 90 LEU A C 1
ATOM 714 O O . LEU A 1 90 ? -27.448 6.146 18.989 1.00 81.00 90 LEU A O 1
ATOM 718 N N . THR A 1 91 ? -29.245 5.000 18.295 1.00 77.75 91 THR A N 1
ATOM 719 C CA . THR A 1 91 ? -30.172 6.148 18.316 1.00 77.75 91 THR A CA 1
ATOM 720 C C . THR A 1 91 ? -30.750 6.453 19.694 1.00 77.75 91 THR A C 1
ATOM 722 O O . THR A 1 91 ? -31.128 7.587 19.973 1.00 77.75 91 THR A O 1
ATOM 725 N N . SER A 1 92 ? -30.858 5.449 20.564 1.00 80.75 92 SER A N 1
ATOM 726 C CA . SER A 1 92 ? -31.424 5.600 21.908 1.00 80.75 92 SER A CA 1
ATOM 727 C C . SER A 1 92 ? -30.674 4.736 22.909 1.00 80.75 92 SER A C 1
ATOM 729 O O . SER A 1 92 ? -30.398 3.572 22.607 1.00 80.75 92 SER A O 1
ATOM 731 N N . ALA A 1 93 ? -30.410 5.265 24.104 1.00 80.81 93 ALA A N 1
ATOM 732 C CA . ALA A 1 93 ? -29.804 4.503 25.189 1.00 80.81 93 ALA A CA 1
ATOM 733 C C . ALA A 1 93 ? -30.669 3.286 25.561 1.00 80.81 93 ALA A C 1
ATOM 735 O O . ALA A 1 93 ? -31.900 3.364 25.602 1.00 80.81 93 ALA A O 1
ATOM 736 N N . CYS A 1 94 ? -30.023 2.155 25.834 1.00 83.50 94 CYS A N 1
ATOM 737 C CA . CYS A 1 94 ? -30.691 1.027 26.478 1.00 83.50 94 CYS A CA 1
ATOM 738 C C . CYS A 1 94 ? -30.695 1.225 28.001 1.00 83.50 94 CYS A C 1
ATOM 740 O O . CYS A 1 94 ? -29.761 1.836 28.519 1.00 83.50 94 CYS A O 1
ATOM 742 N N . PRO A 1 95 ? -31.684 0.692 28.738 1.00 76.38 95 PRO A N 1
ATOM 743 C CA . PRO A 1 95 ? -31.617 0.661 30.197 1.00 76.38 95 PRO A CA 1
ATOM 744 C C . PRO A 1 95 ? -30.374 -0.130 30.642 1.00 76.38 95 PRO A C 1
ATOM 746 O O . PRO A 1 95 ? -30.204 -1.286 30.261 1.00 76.38 95 PRO A O 1
ATOM 749 N N . VAL A 1 96 ? -29.484 0.514 31.406 1.00 65.44 96 VAL A N 1
ATOM 750 C CA . VAL A 1 96 ? -28.154 -0.014 31.799 1.00 65.44 96 VAL A CA 1
ATOM 751 C C . VAL A 1 96 ? -28.162 -0.589 33.225 1.00 65.44 96 VAL A C 1
ATOM 753 O O . VAL A 1 96 ? -27.114 -0.969 33.735 1.00 65.44 96 VAL A O 1
ATOM 756 N N . GLU A 1 97 ? -29.327 -0.679 33.879 1.00 59.44 97 GLU A N 1
ATOM 757 C CA . GLU A 1 97 ? -29.473 -0.957 35.326 1.00 59.44 97 GLU A CA 1
ATOM 758 C C . GLU A 1 97 ? -28.804 -2.253 35.835 1.00 59.44 97 GLU A C 1
ATOM 760 O O . GLU A 1 97 ? -28.685 -2.437 37.042 1.00 59.44 97 GLU A O 1
ATOM 765 N N . TYR A 1 98 ? -28.299 -3.123 34.953 1.00 53.59 98 TYR A N 1
ATOM 766 C CA . TYR A 1 98 ? -27.773 -4.444 35.310 1.00 53.59 98 TYR A CA 1
ATOM 767 C C . TYR A 1 98 ? -26.339 -4.755 34.869 1.00 53.59 98 TYR A C 1
ATOM 769 O O . TYR A 1 98 ? -25.869 -5.873 35.093 1.00 53.59 98 TYR A O 1
ATOM 777 N N . LEU A 1 99 ? -25.593 -3.814 34.286 1.00 61.69 99 LEU A N 1
ATOM 778 C CA . LEU A 1 99 ? -24.194 -4.082 33.939 1.00 61.69 99 LEU A CA 1
ATOM 779 C C . LEU A 1 99 ? -23.277 -3.818 35.143 1.00 61.69 99 LEU A C 1
ATOM 781 O O . LEU A 1 99 ? -22.548 -2.837 35.189 1.00 61.69 99 LEU A O 1
ATOM 785 N N . LEU A 1 100 ? -23.227 -4.768 36.086 1.00 65.44 100 LEU A N 1
ATOM 786 C CA . LEU A 1 100 ? -22.126 -4.916 37.066 1.00 65.44 100 LEU A CA 1
ATOM 787 C C . LEU A 1 100 ? -20.766 -5.237 36.392 1.00 65.44 100 LEU A C 1
ATOM 789 O O . LEU A 1 100 ? -19.808 -5.634 37.053 1.00 65.44 100 LEU A O 1
ATOM 793 N N . GLN A 1 101 ? -20.687 -5.117 35.066 1.00 72.25 101 GLN A N 1
ATOM 794 C CA . GLN A 1 101 ? -19.541 -5.450 34.237 1.00 72.25 101 GLN A CA 1
ATOM 795 C C . GLN A 1 101 ? -18.848 -4.172 33.768 1.00 72.25 101 GLN A C 1
ATOM 797 O O . GLN A 1 101 ? -19.492 -3.193 33.398 1.00 72.25 101 GLN A O 1
ATOM 802 N N . SER A 1 102 ? -17.520 -4.204 33.760 1.00 82.38 102 SER A N 1
ATOM 803 C CA . SER A 1 102 ? -16.676 -3.143 33.218 1.00 82.38 102 SER A CA 1
ATOM 804 C C . SER A 1 102 ? -16.047 -3.580 31.898 1.00 82.38 102 SER A C 1
ATOM 806 O O . SER A 1 102 ? -15.823 -4.771 31.664 1.00 82.38 102 SER A O 1
ATOM 808 N N . CYS A 1 103 ? -15.639 -2.612 31.076 1.00 84.06 103 CYS A N 1
ATOM 809 C CA . CYS A 1 103 ? -14.834 -2.878 29.880 1.00 84.06 103 CYS A CA 1
ATOM 810 C C . CYS A 1 103 ? -13.467 -3.517 30.193 1.00 84.06 103 CYS A C 1
ATOM 812 O O . CYS A 1 103 ? -12.809 -4.025 29.288 1.00 84.06 103 CYS A O 1
ATOM 814 N N . SER A 1 104 ? -13.022 -3.511 31.454 1.00 81.56 104 SER A N 1
ATOM 815 C CA . SER A 1 104 ? -11.794 -4.189 31.888 1.00 81.56 104 SER A CA 1
ATOM 816 C C . SER A 1 104 ? -11.998 -5.669 32.220 1.00 81.56 104 SER A C 1
ATOM 818 O O . SER A 1 104 ? -11.026 -6.417 32.258 1.00 81.56 104 SER A O 1
ATOM 820 N N . ASN A 1 105 ? -13.241 -6.107 32.448 1.00 73.75 105 ASN A N 1
ATOM 821 C CA . ASN A 1 105 ? -13.565 -7.479 32.830 1.00 73.75 105 ASN A CA 1
ATOM 822 C C . ASN A 1 105 ? -14.621 -8.074 31.889 1.00 73.75 105 ASN A C 1
ATOM 824 O O . ASN A 1 105 ? -15.692 -8.529 32.302 1.00 73.75 105 ASN A O 1
ATOM 828 N N . VAL A 1 106 ? -14.309 -8.044 30.590 1.00 62.31 106 VAL A N 1
ATOM 829 C CA . VAL A 1 106 ? -15.137 -8.635 29.534 1.00 62.31 106 VAL A CA 1
ATOM 830 C C . VAL A 1 106 ? -14.978 -10.152 29.588 1.00 62.31 106 VAL A C 1
ATOM 832 O O . VAL A 1 106 ? -14.219 -10.757 28.842 1.00 62.31 106 VAL A O 1
ATOM 835 N N . SER A 1 107 ? -15.706 -10.785 30.502 1.00 57.91 107 SER A N 1
ATOM 836 C CA . SER A 1 107 ? -15.829 -12.247 30.598 1.00 57.91 107 SER A CA 1
ATOM 837 C C . SER A 1 107 ? -16.711 -12.847 29.491 1.00 57.91 107 SER A C 1
ATOM 839 O O . SER A 1 107 ? -17.020 -14.039 29.519 1.00 57.91 107 SER A O 1
ATOM 841 N N . HIS A 1 108 ? -17.121 -12.045 28.500 1.00 59.16 108 HIS A N 1
ATOM 842 C CA . HIS A 1 108 ? -17.900 -12.538 27.374 1.00 59.16 108 HIS A CA 1
ATOM 843 C C . HIS A 1 108 ? -17.098 -13.566 26.567 1.00 59.16 108 HIS A C 1
ATOM 845 O O . HIS A 1 108 ? -15.917 -13.354 26.279 1.00 59.16 108 HIS A O 1
ATOM 851 N N . PRO A 1 109 ? -17.724 -14.692 26.186 1.00 52.28 109 PRO A N 1
ATOM 852 C CA . PRO A 1 109 ? -17.028 -15.739 25.468 1.00 52.28 109 PRO A CA 1
ATOM 853 C C . PRO A 1 109 ? -16.601 -15.203 24.098 1.00 52.28 109 PRO A C 1
ATOM 855 O O . PRO A 1 109 ? -17.436 -14.897 23.254 1.00 52.28 109 PRO A O 1
ATOM 858 N N . LEU A 1 110 ? -15.288 -15.121 23.857 1.00 53.66 110 LEU A N 1
ATOM 859 C CA . LEU A 1 110 ? -14.689 -14.747 22.565 1.00 53.66 110 LEU A CA 1
ATOM 860 C C . LEU A 1 110 ? -15.271 -15.536 21.377 1.00 53.66 110 LEU A C 1
ATOM 862 O O . LEU A 1 110 ? -15.229 -15.063 20.244 1.00 53.66 110 LEU A O 1
ATOM 866 N N . SER A 1 111 ? -15.868 -16.703 21.634 1.00 49.41 111 SER A N 1
ATOM 867 C CA . SER A 1 111 ? -16.580 -17.494 20.635 1.00 49.41 111 SER A CA 1
ATOM 868 C C . SER A 1 111 ? -17.818 -16.800 20.050 1.00 49.41 111 SER A C 1
ATOM 870 O O . SER A 1 111 ? -18.154 -17.075 18.900 1.00 49.41 111 SER A O 1
ATOM 872 N N . SER A 1 112 ? -18.472 -15.872 20.764 1.00 56.91 112 SER A N 1
ATOM 873 C CA . SER A 1 112 ? -19.592 -15.083 20.221 1.00 56.91 112 SER A CA 1
ATOM 874 C C . SER A 1 112 ? -19.140 -13.896 19.366 1.00 56.91 112 SER A C 1
ATOM 876 O O . SER A 1 112 ? -19.961 -13.292 18.679 1.00 56.91 112 SER A O 1
ATOM 878 N N . LEU A 1 113 ? -17.846 -13.557 19.388 1.00 62.84 113 LEU A N 1
ATOM 879 C CA . LEU A 1 113 ? -17.274 -12.445 18.624 1.00 62.84 113 LEU A CA 1
ATOM 880 C C . LEU A 1 113 ? -16.872 -12.837 17.194 1.00 62.84 113 LEU A C 1
ATOM 882 O O . LEU A 1 113 ? -16.561 -11.957 16.412 1.00 62.84 113 LEU A O 1
ATOM 886 N N . HIS A 1 114 ? -16.916 -14.112 16.799 1.00 52.06 114 HIS A N 1
ATOM 887 C CA . HIS A 1 114 ? -16.358 -14.605 15.524 1.00 52.06 114 HIS A CA 1
ATOM 888 C C . HIS A 1 114 ? -16.999 -14.096 14.210 1.00 52.06 114 HIS A C 1
ATOM 890 O O . HIS A 1 114 ? -16.610 -14.554 13.138 1.00 52.06 114 HIS A O 1
ATOM 896 N N . THR A 1 115 ? -17.956 -13.170 14.248 1.00 60.41 115 THR A N 1
ATOM 897 C CA . THR A 1 115 ? -18.637 -12.644 13.047 1.00 60.41 115 THR A CA 1
ATOM 898 C C . THR A 1 115 ? -18.106 -11.259 12.654 1.00 60.41 115 THR A C 1
ATOM 900 O O . THR A 1 115 ? -17.110 -10.806 13.212 1.00 60.41 115 THR A O 1
ATOM 903 N N . ASP A 1 116 ? -18.751 -10.560 11.707 1.00 58.44 116 ASP A N 1
ATOM 904 C CA . ASP A 1 116 ? -18.405 -9.179 11.306 1.00 58.44 116 ASP A CA 1
ATOM 905 C C . ASP A 1 116 ? -18.262 -8.203 12.495 1.00 58.44 116 ASP A C 1
ATOM 907 O O . ASP A 1 116 ? -17.621 -7.167 12.369 1.00 58.44 116 ASP A O 1
ATOM 911 N N . LEU A 1 117 ? -18.786 -8.576 13.664 1.00 59.38 117 LEU A N 1
ATOM 912 C CA . LEU A 1 117 ? -18.643 -7.906 14.957 1.00 59.38 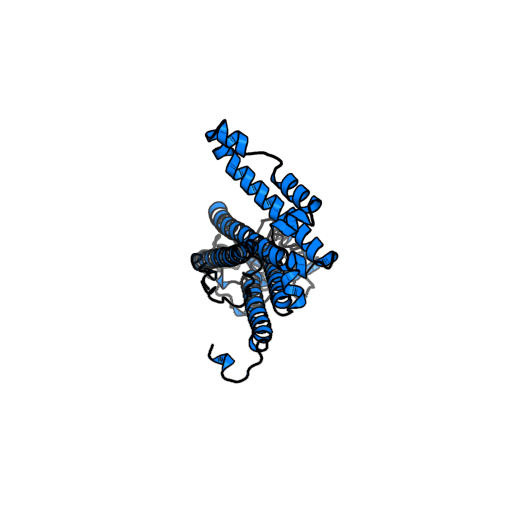117 LEU A CA 1
ATOM 913 C C . LEU A 1 117 ? -17.214 -7.893 15.530 1.00 59.38 117 LEU A C 1
ATOM 915 O O . LEU A 1 117 ? -16.893 -7.012 16.324 1.00 59.38 117 LEU A O 1
ATOM 919 N N . ALA A 1 118 ? -16.351 -8.841 15.145 1.00 62.69 118 ALA A N 1
ATOM 920 C CA . ALA A 1 118 ? -14.933 -8.850 15.526 1.00 62.69 118 ALA A CA 1
ATOM 921 C C . ALA A 1 118 ? -14.066 -7.924 14.671 1.00 62.69 118 ALA A C 1
ATOM 923 O O . ALA A 1 118 ? -12.886 -7.747 14.997 1.00 62.69 118 ALA A O 1
ATOM 924 N N . LYS A 1 119 ? -14.603 -7.366 13.577 1.00 73.06 119 LYS A N 1
ATOM 925 C CA . LYS A 1 119 ? -13.849 -6.407 12.773 1.00 73.06 119 LYS A CA 1
ATOM 926 C C . LYS A 1 119 ? -13.651 -5.135 13.578 1.00 73.06 119 LYS A C 1
ATOM 928 O O . LYS A 1 119 ? -14.558 -4.624 14.229 1.00 73.06 119 LYS A O 1
ATOM 933 N N . LEU A 1 120 ? -12.431 -4.621 13.522 1.00 75.06 120 LEU A N 1
ATOM 934 C CA . LEU A 1 120 ? -12.096 -3.371 14.177 1.00 75.06 120 LEU A CA 1
ATOM 935 C C . LEU A 1 120 ? -12.810 -2.207 13.495 1.00 75.06 120 LEU A C 1
ATOM 937 O O . LEU A 1 120 ? -12.640 -1.960 12.300 1.00 75.06 120 LEU A O 1
ATOM 941 N N . HIS A 1 121 ? -13.574 -1.464 14.286 1.00 79.81 121 HIS A N 1
ATOM 942 C CA . HIS A 1 121 ? -14.316 -0.298 13.840 1.00 79.81 121 HIS A CA 1
ATOM 943 C C . HIS A 1 121 ? -13.782 0.955 14.529 1.00 79.81 121 HIS A C 1
ATOM 945 O O . HIS A 1 121 ? -13.743 1.027 15.758 1.00 79.81 121 HIS A O 1
ATOM 951 N N . THR A 1 122 ? -13.377 1.948 13.738 1.00 79.00 122 THR A N 1
ATOM 952 C CA . THR A 1 122 ? -12.994 3.263 14.257 1.00 79.00 122 THR A CA 1
ATOM 953 C C . THR A 1 122 ? -14.238 4.106 14.518 1.00 79.00 122 THR A C 1
ATOM 955 O O . THR A 1 122 ? -15.185 4.138 13.723 1.00 79.00 122 THR A O 1
ATOM 958 N N . LEU A 1 123 ? -14.236 4.798 15.654 1.00 72.56 123 LEU A N 1
ATOM 959 C CA . LEU A 1 123 ? -15.344 5.636 16.092 1.00 72.56 123 LEU A CA 1
ATOM 960 C C . LEU A 1 123 ? -15.096 7.104 15.744 1.00 72.56 123 LEU A C 1
ATOM 962 O O . LEU A 1 123 ? -14.009 7.624 15.989 1.00 72.56 123 LEU A O 1
ATOM 966 N N . ASN A 1 124 ? -16.116 7.785 15.213 1.00 64.62 124 ASN A N 1
ATOM 967 C CA . ASN A 1 124 ? -16.126 9.242 14.990 1.00 64.62 124 ASN A CA 1
ATOM 968 C C . ASN A 1 124 ? -14.986 9.802 14.098 1.00 64.62 124 ASN A C 1
ATOM 970 O O . ASN A 1 124 ? -14.707 11.001 14.130 1.00 64.62 124 ASN A O 1
ATOM 974 N N . ARG A 1 125 ? -14.336 8.963 13.278 1.00 62.19 125 ARG A N 1
ATOM 975 C CA . ARG A 1 125 ? -13.259 9.339 12.338 1.00 62.19 125 ARG A CA 1
ATOM 976 C C . ARG A 1 125 ? -13.457 8.883 10.905 1.00 62.19 125 ARG A C 1
ATOM 978 O O . ARG A 1 125 ? -13.455 7.694 10.634 1.00 62.19 125 ARG A O 1
ATOM 985 N N . TYR A 1 126 ? -13.420 9.827 9.974 1.00 57.91 126 TYR A N 1
ATOM 986 C CA . TYR A 1 126 ? -13.766 9.662 8.561 1.00 57.91 126 TYR A CA 1
ATOM 987 C C . TYR A 1 126 ? -13.329 8.389 7.827 1.00 57.91 126 TYR A C 1
ATOM 989 O O . TYR A 1 126 ? -14.010 8.087 6.859 1.00 57.91 126 TYR A O 1
ATOM 997 N N . THR A 1 127 ? -12.291 7.640 8.228 1.00 65.62 127 THR A N 1
ATOM 998 C CA . THR A 1 127 ? -11.939 6.353 7.608 1.00 65.62 127 THR A CA 1
ATOM 999 C C . THR A 1 127 ? -11.337 5.327 8.581 1.00 65.62 127 THR A C 1
ATOM 1001 O O . THR A 1 127 ? -10.495 5.705 9.390 1.00 65.62 127 THR A O 1
ATOM 1004 N N . ASN A 1 128 ? -11.675 4.032 8.464 1.00 74.56 128 ASN A N 1
ATOM 1005 C CA . ASN A 1 128 ? -10.900 2.926 9.042 1.00 74.56 128 ASN A CA 1
ATOM 1006 C C . ASN A 1 128 ? -9.573 2.802 8.267 1.00 74.56 128 ASN A C 1
ATOM 1008 O O . ASN A 1 128 ? -9.582 2.351 7.111 1.00 74.56 128 ASN A O 1
ATOM 1012 N N . PRO A 1 129 ? -8.435 3.195 8.869 1.00 80.88 129 PRO A N 1
ATOM 1013 C CA . PRO A 1 129 ? -7.170 3.268 8.155 1.00 80.88 129 PRO A CA 1
ATOM 1014 C C . PRO A 1 129 ? -6.712 1.883 7.685 1.00 80.88 129 PRO A C 1
ATOM 1016 O O . PRO A 1 129 ? -6.188 1.766 6.581 1.00 80.88 129 PRO A O 1
ATOM 1019 N N . PHE A 1 130 ? -6.956 0.820 8.459 1.00 84.62 130 PHE A N 1
ATOM 1020 C CA . PHE A 1 130 ? -6.500 -0.527 8.111 1.00 84.62 130 PHE A CA 1
ATOM 1021 C C . PHE A 1 130 ? -7.152 -1.060 6.847 1.00 84.62 130 PHE A C 1
ATOM 1023 O O . PHE A 1 130 ? -6.449 -1.561 5.972 1.00 84.62 130 PHE A O 1
ATOM 1030 N N . GLY A 1 131 ? -8.469 -0.889 6.720 1.00 84.25 131 GLY A N 1
ATOM 1031 C CA . GLY A 1 131 ? -9.196 -1.286 5.519 1.00 84.25 131 GLY A CA 1
ATOM 1032 C C . GLY A 1 131 ? -8.654 -0.563 4.289 1.00 84.25 131 GLY A C 1
ATOM 1033 O O . GLY A 1 131 ? -8.218 -1.210 3.340 1.00 84.25 131 GLY A O 1
ATOM 1034 N N . GLY A 1 132 ? -8.603 0.772 4.326 1.00 86.56 132 GLY A N 1
ATOM 1035 C CA . GLY A 1 132 ? -8.119 1.571 3.195 1.00 86.56 132 GLY A CA 1
ATOM 1036 C C . GLY A 1 132 ? -6.692 1.201 2.775 1.00 86.56 132 GLY A C 1
ATOM 1037 O O . GLY A 1 132 ? -6.432 0.965 1.593 1.00 86.56 132 GLY A O 1
ATOM 1038 N N . TRP A 1 133 ? -5.785 1.062 3.747 1.00 90.88 133 TRP A N 1
ATOM 1039 C CA . TRP A 1 133 ? -4.413 0.630 3.488 1.00 90.88 133 TRP A CA 1
ATOM 1040 C C . TRP A 1 133 ? -4.345 -0.796 2.938 1.00 90.88 133 TRP A C 1
ATOM 1042 O O . TRP A 1 133 ? -3.596 -1.023 1.991 1.00 90.88 133 TRP A O 1
ATOM 1052 N N . ALA A 1 134 ? -5.138 -1.741 3.455 1.00 91.56 134 ALA A N 1
ATOM 1053 C CA . ALA A 1 134 ? -5.168 -3.117 2.961 1.00 91.56 134 ALA A CA 1
ATOM 1054 C C . ALA A 1 134 ? -5.474 -3.169 1.457 1.00 91.56 134 ALA A C 1
ATOM 1056 O O . ALA A 1 134 ? -4.709 -3.766 0.697 1.00 91.56 134 ALA A O 1
ATOM 1057 N N . TYR A 1 135 ? -6.540 -2.496 1.008 1.00 91.56 135 TYR A N 1
ATOM 1058 C CA . TYR A 1 135 ? -6.902 -2.458 -0.413 1.00 91.56 135 TYR A CA 1
ATOM 1059 C C . TYR A 1 135 ? -5.867 -1.715 -1.257 1.00 91.56 135 TYR A C 1
ATOM 1061 O O . TYR A 1 135 ? -5.500 -2.197 -2.330 1.00 91.56 135 TYR A O 1
ATOM 1069 N N . LEU A 1 136 ? -5.364 -0.574 -0.777 1.00 91.81 136 LEU A N 1
ATOM 1070 C CA . LEU A 1 136 ? -4.347 0.192 -1.492 1.00 91.81 136 LEU A CA 1
ATOM 1071 C C . LEU A 1 136 ? -3.078 -0.644 -1.718 1.00 91.81 136 LEU A C 1
ATOM 1073 O O . LEU A 1 136 ? -2.618 -0.770 -2.853 1.00 91.81 136 LEU A O 1
ATOM 1077 N N . TYR A 1 137 ? -2.554 -1.283 -0.669 1.00 91.56 137 TYR A N 1
ATOM 1078 C CA . TYR A 1 137 ? -1.396 -2.169 -0.779 1.00 91.56 137 TYR A CA 1
ATOM 1079 C C . TYR A 1 137 ? -1.664 -3.375 -1.665 1.00 91.56 137 TYR A C 1
ATOM 1081 O O . TYR A 1 137 ? -0.792 -3.744 -2.447 1.00 91.56 137 TYR A O 1
ATOM 1089 N N . PHE A 1 138 ? -2.849 -3.979 -1.569 1.00 92.56 138 PHE A N 1
ATOM 1090 C CA . PHE A 1 138 ? -3.221 -5.096 -2.429 1.00 92.56 138 PHE A CA 1
ATOM 1091 C C . PHE A 1 138 ? -3.158 -4.696 -3.907 1.00 92.56 138 PHE A C 1
ATOM 1093 O O . PHE A 1 138 ? -2.473 -5.356 -4.688 1.00 92.56 138 PHE A O 1
ATOM 1100 N N . ILE A 1 139 ? -3.785 -3.574 -4.279 1.00 92.62 139 ILE A N 1
ATOM 1101 C CA . ILE A 1 139 ? -3.772 -3.051 -5.653 1.00 92.62 139 ILE A CA 1
ATOM 1102 C C . ILE A 1 139 ? -2.341 -2.735 -6.095 1.00 92.62 139 ILE A C 1
ATOM 1104 O O . ILE A 1 139 ? -1.908 -3.156 -7.166 1.00 92.62 139 ILE A O 1
ATOM 1108 N N . MET A 1 140 ? -1.581 -2.020 -5.269 1.00 93.44 140 MET A N 1
ATOM 1109 C CA . MET A 1 140 ? -0.226 -1.593 -5.611 1.00 93.44 140 MET A CA 1
ATOM 1110 C C . MET A 1 140 ? 0.741 -2.765 -5.762 1.00 93.44 140 MET A C 1
ATOM 1112 O O . MET A 1 140 ? 1.497 -2.830 -6.733 1.00 93.44 140 MET A O 1
ATOM 1116 N N . MET A 1 141 ? 0.692 -3.728 -4.845 1.00 91.56 141 MET A N 1
ATOM 1117 C CA . MET A 1 141 ? 1.529 -4.918 -4.913 1.00 91.56 141 MET A CA 1
ATOM 1118 C C . MET A 1 141 ? 1.102 -5.858 -6.042 1.00 91.56 141 MET A C 1
ATOM 1120 O O . MET A 1 141 ? 1.968 -6.477 -6.658 1.00 91.56 141 MET A O 1
ATOM 1124 N N . ALA A 1 142 ? -0.192 -5.931 -6.371 1.00 91.56 142 ALA A N 1
ATOM 1125 C CA . ALA A 1 142 ? -0.663 -6.629 -7.564 1.00 91.56 142 ALA A CA 1
ATOM 1126 C C . ALA A 1 142 ? -0.114 -5.971 -8.840 1.00 91.56 142 ALA A C 1
ATOM 1128 O O . ALA A 1 142 ? 0.458 -6.661 -9.682 1.00 91.56 142 ALA A O 1
ATOM 1129 N N . CYS A 1 143 ? -0.185 -4.640 -8.957 1.00 93.38 143 CYS A N 1
ATOM 1130 C CA . CYS A 1 143 ? 0.407 -3.893 -10.073 1.00 93.38 143 CYS A CA 1
ATOM 1131 C C . CYS A 1 143 ? 1.924 -4.110 -10.180 1.00 93.38 143 CYS A C 1
ATOM 1133 O O . CYS A 1 143 ? 2.449 -4.330 -11.278 1.00 93.38 143 CYS A O 1
ATOM 1135 N N . LEU A 1 144 ? 2.637 -4.108 -9.049 1.00 93.06 144 LEU A N 1
ATOM 1136 C CA . LEU A 1 144 ? 4.062 -4.419 -9.002 1.00 93.06 144 LEU A CA 1
ATOM 1137 C C . LEU A 1 144 ? 4.334 -5.864 -9.446 1.00 93.06 144 LEU A C 1
ATOM 1139 O O . LEU A 1 144 ? 5.210 -6.090 -10.278 1.00 93.06 144 LEU A O 1
ATOM 1143 N N . GLY A 1 145 ? 3.564 -6.833 -8.947 1.00 90.88 145 GLY A N 1
ATOM 1144 C CA . GLY A 1 145 ? 3.669 -8.244 -9.319 1.00 90.88 145 GLY A CA 1
ATOM 1145 C C . GLY A 1 145 ? 3.434 -8.476 -10.812 1.00 90.88 145 GLY A C 1
ATOM 1146 O O . GLY A 1 145 ? 4.242 -9.139 -11.462 1.00 90.88 145 GLY A O 1
ATOM 1147 N N . VAL A 1 146 ? 2.394 -7.860 -11.382 1.00 91.06 146 VAL A N 1
ATOM 1148 C CA . VAL A 1 146 ? 2.112 -7.885 -12.827 1.00 91.06 146 VAL A CA 1
ATOM 1149 C C . VAL A 1 146 ? 3.256 -7.251 -13.616 1.00 91.06 146 VAL A C 1
ATOM 1151 O O . VAL A 1 146 ? 3.683 -7.812 -14.623 1.00 91.06 146 VAL A O 1
ATOM 1154 N N . SER A 1 147 ? 3.805 -6.127 -13.147 1.00 92.88 147 SER A N 1
ATOM 1155 C CA . SER A 1 147 ? 4.941 -5.459 -13.796 1.00 92.88 147 SER A CA 1
ATOM 1156 C C . SER A 1 147 ? 6.197 -6.335 -13.806 1.00 92.88 147 SER A C 1
ATOM 1158 O O . SER A 1 147 ? 6.854 -6.454 -14.842 1.00 92.88 147 SER A O 1
ATOM 1160 N N . ILE A 1 148 ? 6.517 -6.982 -12.677 1.00 90.31 148 ILE A N 1
ATOM 1161 C CA . ILE A 1 148 ? 7.643 -7.922 -12.560 1.00 90.31 148 ILE A CA 1
ATOM 1162 C C . ILE A 1 148 ? 7.428 -9.110 -13.493 1.00 90.31 148 ILE A C 1
ATOM 1164 O O . ILE A 1 148 ? 8.320 -9.443 -14.267 1.00 90.31 148 ILE A O 1
ATOM 1168 N N . MET A 1 149 ? 6.243 -9.725 -13.454 1.00 88.44 149 MET A N 1
ATOM 1169 C CA . MET A 1 149 ? 5.915 -10.881 -14.283 1.00 88.44 149 MET A CA 1
ATOM 1170 C C . MET A 1 149 ? 6.011 -10.537 -15.771 1.00 88.44 149 MET A C 1
ATOM 1172 O O . MET A 1 149 ? 6.656 -11.260 -16.526 1.00 88.44 149 MET A O 1
ATOM 1176 N N . ALA A 1 150 ? 5.426 -9.415 -16.196 1.00 91.00 150 ALA A N 1
ATOM 1177 C CA . ALA A 1 150 ? 5.495 -8.957 -17.577 1.00 91.00 150 ALA A CA 1
ATOM 1178 C C . ALA A 1 150 ? 6.944 -8.716 -18.019 1.00 91.00 150 ALA A C 1
ATOM 1180 O O . ALA A 1 150 ? 7.333 -9.142 -19.106 1.00 91.00 150 ALA A O 1
ATOM 1181 N N . HIS A 1 151 ? 7.757 -8.073 -17.176 1.00 90.69 151 HIS A N 1
ATOM 1182 C CA . HIS A 1 151 ? 9.170 -7.855 -17.464 1.00 90.69 151 HIS A CA 1
ATOM 1183 C C . HIS A 1 151 ? 9.952 -9.163 -17.586 1.00 90.69 151 HIS A C 1
ATOM 1185 O O . HIS A 1 151 ? 10.640 -9.378 -18.584 1.00 90.69 151 HIS A O 1
ATOM 1191 N N . ASP A 1 152 ? 9.818 -10.049 -16.606 1.00 87.19 152 ASP A N 1
ATOM 1192 C CA . ASP A 1 152 ? 10.546 -11.309 -16.576 1.00 87.19 152 ASP A CA 1
ATOM 1193 C C . ASP A 1 152 ? 10.132 -12.214 -17.743 1.00 87.19 152 ASP A C 1
ATOM 1195 O O . ASP A 1 152 ? 10.999 -12.806 -18.380 1.00 87.19 152 ASP A O 1
ATOM 1199 N N . LEU A 1 153 ? 8.849 -12.246 -18.124 1.00 86.69 153 LEU A N 1
ATOM 1200 C CA . LEU A 1 153 ? 8.387 -12.935 -19.335 1.00 86.69 153 LEU A CA 1
ATOM 1201 C C . LEU A 1 153 ? 9.017 -12.355 -20.610 1.00 86.69 153 LEU A C 1
ATOM 1203 O O . LEU A 1 153 ? 9.436 -13.120 -21.480 1.00 86.69 153 LEU A O 1
ATOM 1207 N N . CYS A 1 154 ? 9.152 -11.028 -20.712 1.00 87.44 154 CYS A N 1
ATOM 1208 C CA . CYS A 1 154 ? 9.827 -10.392 -21.848 1.00 87.44 154 CYS A CA 1
ATOM 1209 C C . CYS A 1 154 ? 11.311 -10.782 -21.937 1.00 87.44 154 CYS A C 1
ATOM 1211 O O . CYS A 1 154 ? 11.839 -10.911 -23.038 1.00 87.44 154 CYS A O 1
ATOM 1213 N N . LEU A 1 155 ? 11.990 -11.008 -20.806 1.00 84.12 155 LEU A N 1
ATOM 1214 C CA . LEU A 1 155 ? 13.397 -11.431 -20.789 1.00 84.12 155 LEU A CA 1
ATOM 1215 C C . LEU A 1 155 ? 13.621 -12.867 -21.275 1.00 84.12 155 LEU A C 1
ATOM 1217 O O . LEU A 1 155 ? 14.720 -13.194 -21.744 1.00 84.12 155 LEU A O 1
ATOM 1221 N N . LEU A 1 156 ? 12.593 -13.711 -21.162 1.00 82.44 156 LEU A N 1
ATOM 1222 C CA . LEU A 1 156 ? 12.625 -15.117 -21.571 1.00 82.44 156 LEU A CA 1
ATOM 1223 C C . LEU A 1 156 ? 12.479 -15.312 -23.080 1.00 82.44 156 LEU A C 1
ATOM 1225 O O . LEU A 1 156 ? 12.759 -16.408 -23.564 1.00 82.44 156 LEU A O 1
ATOM 1229 N N . VAL A 1 157 ? 12.042 -14.283 -23.808 1.00 84.94 157 VAL A N 1
ATOM 1230 C CA . VAL A 1 157 ? 11.914 -14.304 -25.267 1.00 84.94 157 VAL A CA 1
ATOM 1231 C C . VAL A 1 157 ? 13.066 -13.501 -25.866 1.00 84.94 157 VAL A C 1
ATOM 1233 O O . VAL A 1 157 ? 13.158 -12.289 -25.667 1.00 84.94 157 VAL A O 1
ATOM 1236 N N . GLU A 1 158 ? 13.961 -14.173 -26.591 1.00 81.31 158 GLU A N 1
ATOM 1237 C CA . GLU A 1 158 ? 15.186 -13.562 -27.130 1.00 81.31 158 GLU A CA 1
ATOM 1238 C C . GLU A 1 158 ? 14.886 -12.366 -28.046 1.00 81.31 158 GLU A C 1
ATOM 1240 O O . GLU A 1 158 ? 15.502 -11.312 -27.887 1.00 81.31 158 GLU A O 1
ATOM 1245 N N . ASP A 1 159 ? 13.850 -12.469 -28.884 1.00 87.75 159 ASP A N 1
ATOM 1246 C CA . ASP A 1 159 ? 13.420 -11.403 -29.803 1.00 87.75 159 ASP A CA 1
ATOM 1247 C C . ASP A 1 159 ? 12.860 -10.156 -29.099 1.00 87.75 159 ASP A C 1
ATOM 1249 O O . ASP A 1 159 ? 12.864 -9.051 -29.654 1.00 87.75 159 ASP A O 1
ATOM 1253 N N . LEU A 1 160 ? 12.348 -10.310 -27.872 1.00 85.94 160 LEU A N 1
ATOM 1254 C CA . LEU A 1 160 ? 11.754 -9.212 -27.104 1.00 85.94 160 LEU A CA 1
ATOM 1255 C C . LEU A 1 160 ? 12.784 -8.473 -26.253 1.00 85.94 160 LEU A C 1
ATOM 1257 O O . LEU A 1 160 ? 12.621 -7.277 -26.012 1.00 85.94 160 LEU A O 1
ATOM 1261 N N . ARG A 1 161 ? 13.866 -9.143 -25.842 1.00 83.75 161 ARG A N 1
ATOM 1262 C CA . ARG A 1 161 ? 14.922 -8.564 -25.002 1.00 83.75 161 ARG A CA 1
ATOM 1263 C C . ARG A 1 161 ? 15.495 -7.237 -25.531 1.00 83.75 161 ARG A C 1
ATOM 1265 O O . ARG A 1 161 ? 15.542 -6.291 -24.743 1.00 83.75 161 ARG A O 1
ATOM 1272 N N . PRO A 1 162 ? 15.895 -7.093 -26.812 1.00 85.19 162 PRO A N 1
ATOM 1273 C CA . PRO A 1 162 ? 16.434 -5.824 -27.313 1.00 85.19 162 PRO A CA 1
ATOM 1274 C C . PRO A 1 162 ? 15.376 -4.714 -27.402 1.00 85.19 162 PRO A C 1
ATOM 1276 O O . PRO A 1 162 ? 15.726 -3.541 -27.491 1.00 85.19 162 PRO A O 1
ATOM 1279 N N . ARG A 1 163 ? 14.083 -5.064 -27.353 1.00 88.62 163 ARG A N 1
ATOM 1280 C CA . ARG A 1 163 ? 12.959 -4.117 -27.394 1.00 88.62 163 ARG A CA 1
ATOM 1281 C C . ARG A 1 163 ? 12.588 -3.569 -26.016 1.00 88.62 163 ARG A C 1
ATOM 1283 O O . ARG A 1 163 ? 11.670 -2.760 -25.921 1.00 88.62 163 ARG A O 1
ATOM 1290 N N . ILE A 1 164 ? 13.254 -4.001 -24.945 1.00 88.00 164 ILE A N 1
ATOM 1291 C CA . ILE A 1 164 ? 13.051 -3.452 -23.601 1.00 88.00 164 ILE A CA 1
ATOM 1292 C C . ILE A 1 164 ? 13.799 -2.122 -23.517 1.00 88.00 164 ILE A C 1
ATOM 1294 O O . ILE A 1 164 ? 15.027 -2.081 -23.606 1.00 88.00 164 ILE A O 1
ATOM 1298 N N . HIS A 1 165 ? 13.073 -1.018 -23.347 1.00 87.38 165 HIS A N 1
ATOM 1299 C CA . HIS A 1 165 ? 13.690 0.300 -23.440 1.00 87.38 165 HIS A CA 1
ATOM 1300 C C . HIS A 1 165 ? 14.448 0.657 -22.157 1.00 87.38 165 HIS A C 1
ATOM 1302 O O . HIS A 1 165 ? 14.019 0.391 -21.030 1.00 87.38 165 HIS A O 1
ATOM 1308 N N . SER A 1 166 ? 15.601 1.299 -22.345 1.00 84.75 166 SER A N 1
ATOM 1309 C CA . SER A 1 166 ? 16.290 2.019 -21.275 1.00 84.75 166 SER A CA 1
ATOM 1310 C C . SER A 1 166 ? 15.598 3.356 -21.003 1.00 84.75 166 SER A C 1
ATOM 1312 O O . SER A 1 166 ? 14.872 3.862 -21.856 1.00 84.75 166 SER A O 1
ATOM 1314 N N . LEU A 1 167 ? 15.876 3.981 -19.856 1.00 82.56 167 LEU A N 1
ATOM 1315 C CA . LEU A 1 167 ? 15.275 5.273 -19.496 1.00 82.56 167 LEU A CA 1
ATOM 1316 C C . LEU A 1 167 ? 15.534 6.351 -20.562 1.00 82.56 167 LEU A C 1
ATOM 1318 O O . LEU A 1 167 ? 14.635 7.105 -20.916 1.00 82.56 167 LEU A O 1
ATOM 1322 N N . ARG A 1 168 ? 16.753 6.378 -21.118 1.00 83.94 168 ARG A N 1
ATOM 1323 C CA . ARG A 1 168 ? 17.142 7.324 -22.177 1.00 83.94 168 ARG A CA 1
ATOM 1324 C C . ARG A 1 168 ? 16.375 7.084 -23.475 1.00 83.94 168 ARG A C 1
ATOM 1326 O O . ARG A 1 168 ? 16.003 8.034 -24.148 1.00 83.94 168 ARG A O 1
ATOM 1333 N N . VAL A 1 169 ? 16.128 5.819 -23.808 1.00 86.69 169 VAL A N 1
ATOM 1334 C CA . VAL A 1 169 ? 15.353 5.449 -24.999 1.00 86.69 169 VAL A CA 1
ATOM 1335 C C . VAL A 1 169 ? 13.876 5.788 -24.794 1.00 86.69 169 VAL A C 1
ATOM 1337 O O . VAL A 1 169 ? 13.268 6.361 -25.684 1.00 86.69 169 VAL A O 1
ATOM 1340 N N . VAL A 1 170 ? 13.311 5.555 -23.602 1.00 85.12 170 VAL A N 1
ATOM 1341 C CA . VAL A 1 170 ? 11.941 6.002 -23.275 1.00 85.12 170 VAL A CA 1
ATOM 1342 C C . VAL A 1 170 ? 11.810 7.521 -23.408 1.00 85.12 170 VAL A C 1
ATOM 1344 O O . VAL A 1 170 ? 10.829 7.995 -23.974 1.00 85.12 170 VAL A O 1
ATOM 1347 N N . GLN A 1 171 ? 12.804 8.278 -22.935 1.00 88.56 171 GLN A N 1
ATOM 1348 C CA . GLN A 1 171 ? 12.840 9.732 -23.091 1.00 88.56 171 GLN A CA 1
ATOM 1349 C C . GLN A 1 171 ? 12.850 10.157 -24.568 1.00 88.56 171 GLN A C 1
ATOM 1351 O O . GLN A 1 171 ? 12.148 11.100 -24.926 1.00 88.56 171 GLN A O 1
ATOM 1356 N N . ALA A 1 172 ? 13.623 9.474 -25.416 1.00 90.12 172 ALA A N 1
ATOM 1357 C CA . ALA A 1 172 ? 13.697 9.770 -26.846 1.00 90.12 172 ALA A CA 1
ATOM 1358 C C . ALA A 1 172 ? 12.417 9.371 -27.603 1.00 90.12 172 ALA A C 1
ATOM 1360 O O . ALA A 1 172 ? 11.952 10.122 -28.455 1.00 90.12 172 ALA A O 1
ATOM 1361 N N . ASP A 1 173 ? 11.822 8.227 -27.265 1.00 89.12 173 ASP A N 1
ATOM 1362 C CA . ASP A 1 173 ? 10.654 7.675 -27.963 1.00 89.12 173 ASP A CA 1
ATOM 1363 C C . ASP A 1 173 ? 9.324 8.281 -27.510 1.00 89.12 173 ASP A C 1
ATOM 1365 O O . ASP A 1 173 ? 8.320 8.209 -28.223 1.00 89.12 173 ASP A O 1
ATOM 1369 N N . MET A 1 174 ? 9.276 8.823 -26.291 1.00 89.12 174 MET A N 1
ATOM 1370 C CA . MET A 1 174 ? 8.076 9.424 -25.707 1.00 89.12 174 MET A CA 1
ATOM 1371 C C . MET A 1 174 ? 8.373 10.828 -25.161 1.00 89.12 174 MET A C 1
ATOM 1373 O O . MET A 1 174 ? 8.126 11.093 -23.980 1.00 89.12 174 MET A O 1
ATOM 1377 N N . PRO A 1 175 ? 8.862 11.759 -26.005 1.00 89.62 175 PRO A N 1
ATOM 1378 C CA . PRO A 1 175 ? 9.307 13.075 -25.557 1.00 89.62 175 PRO A CA 1
ATOM 1379 C C . PRO A 1 175 ? 8.159 13.888 -24.961 1.00 89.62 175 PRO A C 1
ATOM 1381 O O . PRO A 1 175 ? 8.371 14.620 -24.002 1.00 89.62 175 PRO A O 1
ATOM 1384 N N . PHE A 1 176 ? 6.932 13.715 -25.465 1.00 88.69 176 PHE A N 1
ATOM 1385 C CA . PHE A 1 176 ? 5.745 14.375 -24.923 1.00 88.69 176 PHE A CA 1
ATOM 1386 C C . PHE A 1 176 ? 5.405 13.886 -23.510 1.00 88.69 176 PHE A C 1
ATOM 1388 O O . PHE A 1 176 ? 5.265 14.694 -22.599 1.00 88.69 176 PHE A O 1
ATOM 1395 N N . VAL A 1 177 ? 5.339 12.566 -23.296 1.00 86.69 177 VAL A N 1
ATOM 1396 C CA . VAL A 1 177 ? 5.052 11.976 -21.973 1.00 86.69 177 VAL A CA 1
ATOM 1397 C C . VAL A 1 177 ? 6.150 12.340 -20.978 1.00 86.69 177 VAL A C 1
ATOM 1399 O O . VAL A 1 177 ? 5.866 12.692 -19.832 1.00 86.69 177 VAL A O 1
ATOM 1402 N N . TRP A 1 178 ? 7.406 12.295 -21.423 1.00 87.00 178 TRP A N 1
ATOM 1403 C CA . TRP A 1 178 ? 8.553 12.695 -20.623 1.00 87.00 178 TRP A CA 1
ATOM 1404 C C . TRP A 1 178 ? 8.506 14.182 -20.270 1.00 87.00 178 TRP A C 1
ATOM 1406 O O . TRP A 1 178 ? 8.620 14.533 -19.101 1.00 87.00 178 TRP A O 1
ATOM 1416 N N . SER A 1 179 ? 8.278 15.052 -21.255 1.00 86.19 179 SER A N 1
ATOM 1417 C CA . SER A 1 179 ? 8.159 16.499 -21.063 1.00 86.19 179 SER A CA 1
ATOM 1418 C C . SER A 1 179 ? 6.994 16.850 -20.147 1.00 86.19 179 SER A C 1
ATOM 1420 O O . SER A 1 179 ? 7.168 17.677 -19.264 1.00 86.19 179 SER A O 1
ATOM 1422 N N . MET A 1 180 ? 5.852 16.173 -20.271 1.00 85.00 180 MET A N 1
ATOM 1423 C CA . MET A 1 180 ? 4.715 16.351 -19.373 1.00 85.00 180 MET A CA 1
ATOM 1424 C C . MET A 1 180 ? 5.060 15.904 -17.948 1.00 85.00 180 MET A C 1
ATOM 1426 O O . MET A 1 180 ? 4.827 16.651 -17.005 1.00 85.00 180 MET A O 1
ATOM 1430 N N . SER A 1 181 ? 5.696 14.739 -17.784 1.00 82.19 181 SER A N 1
ATOM 1431 C CA . SER A 1 181 ? 6.140 14.232 -16.474 1.00 82.19 181 SER A CA 1
ATOM 1432 C C . SER A 1 181 ? 7.148 15.179 -15.819 1.00 82.19 181 SER A C 1
ATOM 1434 O O . SER A 1 181 ? 7.040 15.496 -14.637 1.00 82.19 181 SER A O 1
ATOM 1436 N N . CYS A 1 182 ? 8.113 15.675 -16.596 1.00 81.19 182 CYS A N 1
ATOM 1437 C CA . CYS A 1 182 ? 9.063 16.677 -16.146 1.00 81.19 182 CYS A CA 1
ATOM 1438 C C . CYS A 1 182 ? 8.352 17.995 -15.829 1.00 81.19 182 CYS A C 1
ATOM 1440 O O . CYS A 1 182 ? 8.507 18.492 -14.727 1.00 81.19 182 CYS A O 1
ATOM 1442 N N . GLY A 1 183 ? 7.547 18.547 -16.731 1.00 75.12 183 GLY A N 1
ATOM 1443 C CA . GLY A 1 183 ? 6.840 19.816 -16.549 1.00 75.12 183 GLY A CA 1
ATOM 1444 C C . GLY A 1 183 ? 5.983 19.814 -15.288 1.00 75.12 183 GLY A C 1
ATOM 1445 O O . GLY A 1 183 ? 6.123 20.702 -14.454 1.00 75.12 183 GLY A O 1
ATOM 1446 N N . ILE A 1 184 ? 5.208 18.747 -15.086 1.00 73.56 184 ILE A N 1
ATOM 1447 C CA . ILE A 1 184 ? 4.394 18.514 -13.891 1.00 73.56 184 ILE A CA 1
ATOM 1448 C C . ILE A 1 184 ? 5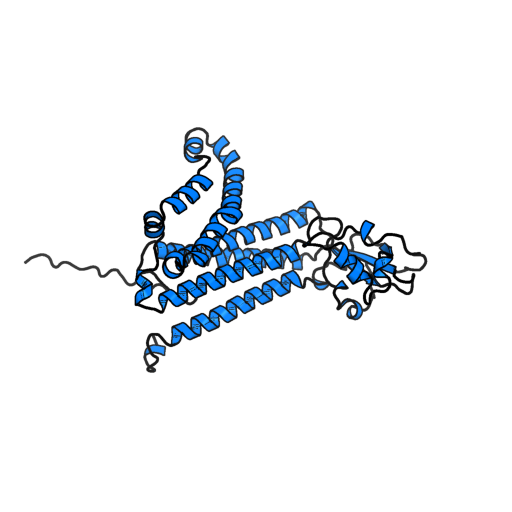.260 18.460 -12.611 1.00 73.56 184 ILE A C 1
ATOM 1450 O O . ILE A 1 184 ? 4.871 19.007 -11.580 1.00 73.56 184 ILE A O 1
ATOM 1454 N N . GLN A 1 185 ? 6.466 17.877 -12.658 1.00 67.00 185 GLN A N 1
ATOM 1455 C CA . GLN A 1 185 ? 7.395 17.856 -11.514 1.00 67.00 185 GLN A CA 1
ATOM 1456 C C . GLN A 1 185 ? 8.208 19.155 -11.341 1.00 67.00 185 GLN A C 1
ATOM 1458 O O . GLN A 1 185 ? 8.641 19.473 -10.230 1.00 67.00 185 GLN A O 1
ATOM 1463 N N . PHE A 1 186 ? 8.475 19.904 -12.410 1.00 63.00 186 PHE A N 1
ATOM 1464 C CA . PHE A 1 186 ? 9.416 21.032 -12.469 1.00 63.00 186 PHE A CA 1
ATOM 1465 C C . PHE A 1 186 ? 8.754 22.410 -12.422 1.00 63.00 186 PHE A C 1
ATOM 1467 O O . PHE A 1 186 ? 9.456 23.400 -12.616 1.00 63.00 186 PHE A O 1
ATOM 1474 N N . LEU A 1 187 ? 7.463 22.501 -12.085 1.00 60.12 187 LEU A N 1
ATOM 1475 C CA . LEU A 1 187 ? 6.760 23.784 -11.954 1.00 60.12 187 LEU A CA 1
ATOM 1476 C C . LEU A 1 187 ? 7.532 24.815 -11.101 1.00 60.12 187 LEU A C 1
ATOM 1478 O O . LEU A 1 187 ? 7.417 26.008 -11.363 1.00 60.12 187 LEU A O 1
ATOM 1482 N N . TRP A 1 188 ? 8.365 24.389 -10.138 1.00 60.62 188 TRP A N 1
ATOM 1483 C CA . TRP A 1 188 ? 9.259 25.262 -9.361 1.00 60.62 188 TRP A CA 1
ATOM 1484 C C . TRP A 1 188 ? 10.737 24.824 -9.473 1.00 60.62 188 TRP A C 1
ATOM 1486 O O . TRP A 1 188 ? 11.109 23.790 -8.901 1.00 60.62 188 TRP A O 1
ATOM 1496 N N . PRO A 1 189 ? 11.618 25.581 -10.164 1.00 71.56 189 PRO A N 1
ATOM 1497 C CA . PRO A 1 189 ? 13.043 25.264 -10.256 1.00 71.56 189 PRO A CA 1
ATOM 1498 C C . PRO A 1 189 ? 13.774 25.606 -8.946 1.00 71.56 189 PRO A C 1
ATOM 1500 O O . PRO A 1 189 ? 14.414 26.649 -8.817 1.00 71.56 189 PRO A O 1
ATOM 1503 N N . MET A 1 190 ? 13.722 24.683 -7.982 1.00 83.00 190 MET A N 1
ATOM 1504 C CA . MET A 1 190 ? 14.399 24.792 -6.680 1.00 83.00 190 MET A CA 1
ATOM 1505 C C . MET A 1 190 ? 15.921 24.993 -6.773 1.00 83.00 190 MET A C 1
ATOM 1507 O O . MET A 1 190 ? 16.512 25.539 -5.847 1.00 83.00 190 MET A O 1
ATOM 1511 N N . GLY A 1 191 ? 16.560 24.616 -7.887 1.00 83.62 191 GLY A N 1
ATOM 1512 C CA . GLY A 1 191 ? 18.007 24.791 -8.074 1.00 83.62 191 GLY A CA 1
ATOM 1513 C C . GLY A 1 191 ? 18.455 26.255 -7.991 1.00 83.62 191 GLY A C 1
ATOM 1514 O O . GLY A 1 191 ? 19.418 26.567 -7.300 1.00 83.62 191 GLY A O 1
ATOM 1515 N N . ARG A 1 192 ? 17.694 27.187 -8.586 1.00 86.88 192 ARG A N 1
ATOM 1516 C CA . ARG A 1 192 ? 18.018 28.626 -8.508 1.00 86.88 192 ARG A CA 1
ATOM 1517 C C . ARG A 1 192 ? 17.868 29.175 -7.088 1.00 86.88 192 ARG A C 1
ATOM 1519 O O . ARG A 1 192 ? 18.589 30.088 -6.697 1.00 86.88 192 ARG A O 1
ATOM 1526 N N . LEU A 1 193 ? 16.921 28.631 -6.323 1.00 88.06 193 LEU A N 1
ATOM 1527 C CA . LEU A 1 193 ? 16.703 29.017 -4.932 1.00 88.06 193 LEU A CA 1
ATOM 1528 C C . LEU A 1 193 ? 17.825 28.491 -4.028 1.00 88.06 193 LEU A C 1
ATOM 1530 O O . LEU A 1 193 ? 18.259 29.204 -3.130 1.00 88.06 193 LEU A O 1
ATOM 1534 N N . GLN A 1 194 ? 18.335 27.288 -4.300 1.00 92.44 194 GLN A N 1
ATOM 1535 C CA . GLN A 1 194 ? 19.475 26.708 -3.588 1.00 92.44 194 GLN A CA 1
ATOM 1536 C C . GLN A 1 194 ? 20.733 27.578 -3.711 1.00 92.44 194 GLN A C 1
ATOM 1538 O O . GLN A 1 194 ? 21.451 27.764 -2.728 1.00 92.44 194 GLN A O 1
ATOM 1543 N N . GLU A 1 195 ? 20.985 28.124 -4.903 1.00 93.94 195 GLU A N 1
ATOM 1544 C CA . GLU A 1 195 ? 22.132 28.998 -5.168 1.00 93.94 195 GLU A CA 1
ATOM 1545 C C . GLU A 1 195 ? 21.980 30.376 -4.511 1.00 93.94 195 GLU A C 1
ATOM 1547 O O . GLU A 1 195 ? 22.942 30.895 -3.949 1.00 93.94 195 GLU A O 1
ATOM 1552 N N . LYS A 1 196 ? 20.776 30.964 -4.546 1.00 94.88 196 LYS A N 1
ATOM 1553 C CA . LYS A 1 196 ? 20.537 32.343 -4.081 1.00 94.88 196 LYS A CA 1
ATOM 1554 C C . LYS A 1 196 ? 20.192 32.466 -2.597 1.00 94.88 196 LYS A C 1
ATOM 1556 O O . LYS A 1 196 ? 20.548 33.457 -1.972 1.00 94.88 196 LYS A O 1
ATOM 1561 N N . ALA A 1 197 ? 19.463 31.502 -2.039 1.00 94.88 197 ALA A N 1
ATOM 1562 C CA . ALA A 1 197 ? 18.895 31.585 -0.696 1.00 94.88 197 ALA A CA 1
ATOM 1563 C C . ALA A 1 197 ? 18.755 30.191 -0.063 1.00 94.88 197 ALA A C 1
ATOM 1565 O O . ALA A 1 197 ? 17.652 29.669 0.106 1.00 94.88 197 ALA A O 1
ATOM 1566 N N . LYS A 1 198 ? 19.885 29.602 0.353 1.00 94.06 198 LYS A N 1
ATOM 1567 C CA . LYS A 1 198 ? 19.940 28.304 1.054 1.00 94.06 198 LYS A CA 1
ATOM 1568 C C . LYS A 1 198 ? 18.931 28.131 2.206 1.00 94.06 198 LYS A C 1
ATOM 1570 O O . LYS A 1 198 ? 18.315 27.068 2.243 1.00 94.06 198 LYS A O 1
ATOM 1575 N N . PRO A 1 199 ? 18.723 29.096 3.131 1.00 95.06 199 PRO A N 1
ATOM 1576 C CA . PRO A 1 199 ? 17.763 28.894 4.222 1.00 95.06 199 PRO A CA 1
ATOM 1577 C C . PRO A 1 199 ? 16.319 28.805 3.713 1.00 95.06 199 PRO A C 1
ATOM 1579 O O . PRO A 1 199 ? 15.570 27.932 4.142 1.00 95.06 199 PRO A O 1
ATOM 1582 N N . LEU A 1 200 ? 15.946 29.641 2.740 1.00 93.44 200 LEU A N 1
ATOM 1583 C CA . LEU A 1 200 ? 14.624 29.589 2.115 1.00 93.44 200 LEU A CA 1
ATOM 1584 C C . LEU A 1 200 ? 14.441 28.299 1.300 1.00 93.44 200 LEU A C 1
ATOM 1586 O O . LEU A 1 200 ? 13.364 27.710 1.311 1.00 93.44 200 LEU A O 1
ATOM 1590 N N . TRP A 1 201 ? 15.502 27.823 0.642 1.00 94.25 201 TRP A N 1
ATOM 1591 C CA . TRP A 1 201 ? 15.507 26.524 -0.028 1.00 94.25 201 TRP A CA 1
ATOM 1592 C C . TRP A 1 201 ? 15.287 25.372 0.955 1.00 94.25 201 TRP A C 1
ATOM 1594 O O . TRP A 1 201 ? 14.424 24.542 0.699 1.00 94.25 201 TRP A O 1
ATOM 1604 N N . LEU A 1 202 ? 15.993 25.343 2.091 1.00 92.81 202 LEU A N 1
ATOM 1605 C CA . LEU A 1 202 ? 15.799 24.318 3.126 1.00 92.81 202 LEU A CA 1
ATOM 1606 C C . LEU A 1 202 ? 14.361 24.318 3.663 1.00 92.81 202 LEU A C 1
ATOM 1608 O O . LEU A 1 202 ? 13.768 23.251 3.802 1.00 92.81 202 LEU A O 1
ATOM 1612 N N . LEU A 1 203 ? 13.786 25.502 3.903 1.00 93.62 203 LEU A N 1
ATOM 1613 C CA . LEU A 1 203 ? 12.408 25.650 4.378 1.00 93.62 203 LEU A CA 1
ATOM 1614 C C . LEU A 1 203 ? 11.381 25.123 3.362 1.00 93.62 203 LEU A C 1
ATOM 1616 O O . LEU A 1 203 ? 10.436 24.431 3.733 1.00 93.62 203 LEU A O 1
ATOM 1620 N N . LEU A 1 204 ? 11.565 25.438 2.076 1.00 93.31 204 LEU A N 1
ATOM 1621 C CA . LEU A 1 204 ? 10.620 25.068 1.019 1.00 93.31 204 LEU A CA 1
ATOM 1622 C C . LEU A 1 204 ? 10.871 23.676 0.423 1.00 93.31 204 LEU A C 1
ATOM 1624 O O . LEU A 1 204 ? 9.997 23.147 -0.266 1.00 93.31 204 LEU A O 1
ATOM 1628 N N . TRP A 1 205 ? 12.031 23.066 0.681 1.00 93.19 205 TRP A N 1
ATOM 1629 C CA . TRP A 1 205 ? 12.401 21.767 0.119 1.00 93.19 205 TRP A CA 1
ATOM 1630 C C . TRP A 1 205 ? 11.439 20.660 0.549 1.00 93.19 205 TRP A C 1
ATOM 1632 O O . TRP A 1 205 ? 11.011 19.877 -0.296 1.00 93.19 205 TRP A O 1
ATOM 1642 N N . LEU A 1 206 ? 11.059 20.616 1.831 1.00 91.81 206 LEU A N 1
ATOM 1643 C CA . LEU A 1 206 ? 10.185 19.566 2.355 1.00 91.81 206 LEU A CA 1
ATOM 1644 C C . LEU A 1 206 ? 8.760 19.646 1.765 1.00 91.81 206 LEU A C 1
ATOM 1646 O O . LEU A 1 206 ? 8.330 18.651 1.178 1.00 91.81 206 LEU A O 1
ATOM 1650 N N . PRO A 1 207 ? 8.044 20.793 1.805 1.00 92.31 207 PRO A N 1
ATOM 1651 C CA . PRO A 1 207 ? 6.750 20.928 1.129 1.00 92.31 207 PRO A CA 1
ATOM 1652 C C . PRO A 1 207 ? 6.814 20.598 -0.366 1.00 92.31 207 PRO A C 1
ATOM 1654 O O . PRO A 1 207 ? 5.937 19.920 -0.898 1.00 92.31 207 PRO A O 1
ATOM 1657 N N . TRP A 1 208 ? 7.879 21.033 -1.045 1.00 91.44 208 TRP A N 1
ATOM 1658 C CA . TRP A 1 208 ? 8.087 20.753 -2.463 1.00 91.44 208 TRP A CA 1
ATOM 1659 C C . TRP A 1 208 ? 8.320 19.264 -2.747 1.00 91.44 208 TRP A C 1
ATOM 1661 O O . TRP A 1 208 ? 7.774 18.730 -3.714 1.00 91.44 208 TRP A O 1
ATOM 1671 N N . ALA A 1 209 ? 9.090 18.572 -1.905 1.00 91.00 209 ALA A N 1
ATOM 1672 C CA . ALA A 1 209 ? 9.304 17.134 -2.011 1.00 91.00 209 ALA A CA 1
ATOM 1673 C C . ALA A 1 209 ? 7.996 16.361 -1.777 1.00 91.00 209 ALA A C 1
ATOM 1675 O O . ALA A 1 209 ? 7.665 15.486 -2.577 1.00 91.00 209 ALA A O 1
ATOM 1676 N N . CYS A 1 210 ? 7.213 16.731 -0.756 1.00 91.81 210 CYS A N 1
ATOM 1677 C CA . CYS A 1 210 ? 5.893 16.149 -0.505 1.00 91.81 210 CYS A CA 1
ATOM 1678 C C . CYS A 1 210 ? 4.956 16.346 -1.702 1.00 91.81 210 CYS A C 1
ATOM 1680 O O . CYS A 1 210 ? 4.343 15.386 -2.164 1.00 91.81 210 CYS A O 1
ATOM 1682 N N . TRP A 1 211 ? 4.901 17.558 -2.264 1.00 91.69 211 TRP A N 1
ATOM 1683 C CA . TRP A 1 211 ? 4.112 17.837 -3.465 1.00 91.69 211 TRP A CA 1
ATOM 1684 C C . TRP A 1 211 ? 4.529 16.954 -4.645 1.00 91.69 211 TRP A C 1
ATOM 1686 O O . TRP A 1 211 ? 3.679 16.375 -5.319 1.00 91.69 211 TRP A O 1
ATOM 1696 N N . ARG A 1 212 ? 5.837 16.782 -4.874 1.00 90.81 212 ARG A N 1
ATOM 1697 C CA . ARG A 1 212 ? 6.347 15.897 -5.932 1.00 90.81 212 ARG A CA 1
ATOM 1698 C C . ARG A 1 212 ? 5.960 14.438 -5.729 1.00 90.81 212 ARG A C 1
ATOM 1700 O O . ARG A 1 212 ? 5.666 13.773 -6.719 1.00 90.81 212 ARG A O 1
ATOM 1707 N N . ILE A 1 213 ? 5.960 13.951 -4.489 1.00 92.50 213 ILE A N 1
ATOM 1708 C CA . ILE A 1 213 ? 5.513 12.590 -4.166 1.00 92.50 213 ILE A CA 1
ATOM 1709 C C . ILE A 1 213 ? 4.021 12.450 -4.480 1.00 92.50 213 ILE A C 1
ATOM 1711 O O . ILE A 1 213 ? 3.651 11.542 -5.212 1.00 92.50 213 ILE A O 1
ATOM 1715 N N . VAL A 1 214 ? 3.177 13.385 -4.035 1.00 92.81 214 VAL A N 1
ATOM 1716 C CA . VAL A 1 214 ? 1.728 13.375 -4.325 1.00 92.81 214 VAL A CA 1
ATOM 1717 C C . VAL A 1 214 ? 1.471 13.373 -5.834 1.00 92.81 214 VAL A C 1
ATOM 1719 O O . VAL A 1 214 ? 0.755 12.524 -6.358 1.00 92.81 214 VAL A O 1
ATOM 1722 N N . VAL A 1 215 ? 2.110 14.285 -6.561 1.00 92.75 215 VAL A N 1
ATOM 1723 C CA . VAL A 1 215 ? 2.013 14.371 -8.021 1.00 92.75 215 VAL A CA 1
ATOM 1724 C C . VAL A 1 215 ? 2.480 13.080 -8.703 1.00 92.75 215 VAL A C 1
ATOM 1726 O O . VAL A 1 215 ? 1.874 12.635 -9.679 1.00 92.75 215 VAL A O 1
ATOM 1729 N N . PHE A 1 216 ? 3.546 12.458 -8.198 1.00 93.69 216 PHE A N 1
ATOM 1730 C CA . PHE A 1 216 ? 4.013 11.173 -8.700 1.00 93.69 216 PHE A CA 1
ATOM 1731 C C . PHE A 1 216 ? 2.956 10.078 -8.517 1.00 93.69 216 PHE A C 1
ATOM 1733 O O . PHE A 1 216 ? 2.593 9.441 -9.506 1.00 93.69 216 PHE A O 1
ATOM 1740 N N . MET A 1 217 ? 2.432 9.928 -7.298 1.00 94.44 217 MET A N 1
ATOM 1741 C CA . MET A 1 217 ? 1.484 8.873 -6.930 1.00 94.44 217 MET A CA 1
ATOM 1742 C C . MET A 1 217 ? 0.150 8.991 -7.673 1.00 94.44 217 MET A C 1
ATOM 1744 O O . MET A 1 217 ? -0.371 8.007 -8.190 1.00 94.44 217 MET A O 1
ATOM 1748 N N . PHE A 1 218 ? -0.397 10.205 -7.781 1.00 94.19 218 PHE A N 1
ATOM 1749 C CA . PHE A 1 218 ? -1.756 10.404 -8.296 1.00 94.19 218 PHE A CA 1
ATOM 1750 C C . PHE A 1 218 ? -1.838 10.768 -9.780 1.00 94.19 218 PHE A C 1
ATOM 1752 O O . PHE A 1 218 ? -2.895 10.587 -10.380 1.00 94.19 218 PHE A O 1
ATOM 1759 N N . LEU A 1 219 ? -0.762 11.273 -10.395 1.00 93.38 219 LEU A N 1
ATOM 1760 C CA . LEU A 1 219 ? -0.786 11.693 -11.805 1.00 93.38 219 LEU A CA 1
ATOM 1761 C C . LEU A 1 219 ? 0.185 10.891 -12.664 1.00 93.38 219 LEU A C 1
ATOM 1763 O O . LEU A 1 219 ? -0.204 10.323 -13.684 1.00 93.38 219 LEU A O 1
ATOM 1767 N N . ILE A 1 220 ? 1.457 10.832 -12.267 1.00 92.62 220 ILE A N 1
ATOM 1768 C CA . ILE A 1 220 ? 2.505 10.262 -13.121 1.00 92.62 220 ILE A CA 1
ATOM 1769 C C . ILE A 1 220 ? 2.394 8.743 -13.156 1.00 92.62 220 ILE A C 1
ATOM 1771 O O . ILE A 1 220 ? 2.339 8.163 -14.237 1.00 92.62 220 ILE A O 1
ATOM 1775 N N . TYR A 1 221 ? 2.332 8.083 -12.003 1.00 95.06 221 TYR A N 1
ATOM 1776 C CA . TYR A 1 221 ? 2.250 6.629 -11.956 1.00 95.06 221 TYR A CA 1
ATOM 1777 C C . TYR A 1 221 ? 1.008 6.081 -12.693 1.00 95.06 221 TYR A C 1
ATOM 1779 O O . TYR A 1 221 ? 1.195 5.256 -13.594 1.00 95.06 221 TYR A O 1
ATOM 1787 N N . PRO A 1 222 ? -0.225 6.583 -12.458 1.00 95.25 222 PRO A N 1
ATOM 1788 C CA . PRO A 1 222 ? -1.413 6.130 -13.184 1.00 95.25 222 PRO A CA 1
ATOM 1789 C C . PRO A 1 222 ? -1.326 6.356 -14.694 1.00 95.25 222 PRO A C 1
ATOM 1791 O O . PRO A 1 222 ? -1.751 5.496 -15.463 1.00 95.25 222 PRO A O 1
ATOM 1794 N N . LEU A 1 223 ? -0.719 7.462 -15.139 1.00 93.62 223 LEU A N 1
ATOM 1795 C CA . LEU A 1 223 ? -0.470 7.709 -16.559 1.00 93.62 223 LEU A CA 1
ATOM 1796 C C . LEU A 1 223 ? 0.422 6.621 -17.171 1.00 93.62 223 LEU A C 1
ATOM 1798 O O . LEU A 1 223 ? 0.111 6.107 -18.244 1.00 93.62 223 LEU A O 1
ATOM 1802 N N . TYR A 1 224 ? 1.522 6.251 -16.509 1.00 93.62 224 TYR A N 1
ATOM 1803 C CA . TYR A 1 224 ? 2.405 5.193 -17.005 1.00 93.62 224 TYR A CA 1
ATOM 1804 C C . TYR A 1 224 ? 1.735 3.815 -16.962 1.00 93.62 224 TYR A C 1
ATOM 1806 O O . TYR A 1 224 ? 1.916 3.046 -17.905 1.00 93.62 224 TYR A O 1
ATOM 1814 N N . VAL A 1 225 ? 0.914 3.521 -15.945 1.00 94.31 225 VAL A N 1
ATOM 1815 C CA . VAL A 1 225 ? 0.077 2.307 -15.904 1.00 94.31 225 VAL A CA 1
ATOM 1816 C C . VAL A 1 225 ? -0.897 2.284 -17.086 1.00 94.31 225 VAL A C 1
ATOM 1818 O O . VAL A 1 225 ? -0.966 1.288 -17.803 1.00 94.31 225 VAL A O 1
ATOM 1821 N N . ALA A 1 226 ? -1.599 3.387 -17.351 1.00 94.19 226 ALA A N 1
ATOM 1822 C CA . ALA A 1 226 ? -2.521 3.496 -18.477 1.00 94.19 226 ALA A CA 1
ATOM 1823 C C . ALA A 1 226 ? -1.794 3.332 -19.819 1.00 94.19 226 ALA A C 1
ATOM 1825 O O . ALA A 1 226 ? -2.244 2.572 -20.671 1.00 94.19 226 ALA A O 1
ATOM 1826 N N . LEU A 1 227 ? -0.631 3.964 -20.002 1.00 92.38 227 LEU A N 1
ATOM 1827 C CA . LEU A 1 227 ? 0.193 3.770 -21.197 1.00 92.38 227 LEU A CA 1
ATOM 1828 C C . LEU A 1 227 ? 0.639 2.312 -21.339 1.00 92.38 227 LEU A C 1
ATOM 1830 O O . LEU A 1 227 ? 0.574 1.760 -22.437 1.00 92.38 227 LEU A O 1
ATOM 1834 N N . PHE A 1 228 ? 1.066 1.681 -20.247 1.00 92.62 228 PHE A N 1
ATOM 1835 C CA . PHE A 1 228 ? 1.500 0.289 -20.229 1.00 92.62 228 PHE A CA 1
ATOM 1836 C C . PHE A 1 228 ? 0.380 -0.678 -20.635 1.00 92.62 228 PHE A C 1
ATOM 1838 O O . PHE A 1 228 ? 0.628 -1.570 -21.445 1.00 92.62 228 PHE A O 1
ATOM 1845 N N . LEU A 1 229 ? -0.841 -0.467 -20.132 1.00 92.12 229 LEU A N 1
ATOM 1846 C CA . LEU A 1 229 ? -1.997 -1.327 -20.398 1.00 92.12 229 LEU A CA 1
ATOM 1847 C C . LEU A 1 229 ? -2.669 -1.034 -21.750 1.00 92.12 229 LEU A C 1
ATOM 1849 O O . LEU A 1 229 ? -2.957 -1.962 -22.500 1.00 92.12 229 LEU A O 1
ATOM 1853 N N . LEU A 1 230 ? -2.901 0.237 -22.090 1.00 92.56 230 LEU A N 1
ATOM 1854 C CA . LEU A 1 230 ? -3.734 0.628 -23.237 1.00 92.56 230 LEU A CA 1
ATOM 1855 C C . LEU A 1 230 ? -2.980 0.646 -24.568 1.00 92.56 230 LEU A C 1
ATOM 1857 O O . LEU A 1 230 ? -3.566 0.383 -25.612 1.00 92.56 230 LEU A O 1
ATOM 1861 N N . THR A 1 231 ? -1.683 0.967 -24.567 1.00 89.12 231 THR A N 1
ATOM 1862 C CA . THR A 1 231 ? -0.935 1.134 -25.830 1.00 89.12 231 THR A CA 1
ATOM 1863 C C . THR A 1 231 ? -0.278 -0.153 -26.330 1.00 89.12 231 THR A C 1
ATOM 1865 O O . THR A 1 231 ? 0.434 -0.128 -27.334 1.00 89.12 231 THR A O 1
ATOM 1868 N N . GLY A 1 232 ? -0.436 -1.271 -25.611 1.00 85.06 232 GLY A N 1
ATOM 1869 C CA . GLY A 1 232 ? 0.232 -2.539 -25.930 1.00 85.06 232 GLY A CA 1
ATOM 1870 C C . GLY A 1 232 ? 1.765 -2.474 -25.848 1.00 85.06 232 GLY A C 1
ATOM 1871 O O . GLY A 1 232 ? 2.455 -3.415 -26.236 1.00 85.06 232 GLY A O 1
ATOM 1872 N N . ARG A 1 233 ? 2.340 -1.382 -25.319 1.00 87.88 233 ARG A N 1
ATOM 1873 C CA . ARG A 1 233 ? 3.795 -1.165 -25.195 1.00 87.88 233 ARG A CA 1
ATOM 1874 C C . ARG A 1 233 ? 4.408 -1.901 -23.998 1.00 87.88 233 ARG A C 1
ATOM 1876 O O . ARG A 1 233 ? 5.433 -1.465 -23.469 1.00 87.88 233 ARG A O 1
ATOM 1883 N N . ILE A 1 234 ? 3.818 -3.032 -23.608 1.00 89.56 234 ILE A N 1
ATOM 1884 C CA . ILE A 1 234 ? 4.190 -3.840 -22.440 1.00 89.56 234 ILE A CA 1
ATOM 1885 C C . ILE A 1 234 ? 5.687 -4.151 -22.457 1.00 89.56 234 ILE A C 1
ATOM 1887 O O . ILE A 1 234 ? 6.390 -3.862 -21.496 1.00 89.56 234 ILE A O 1
ATOM 1891 N N . VAL A 1 235 ? 6.209 -4.647 -23.582 1.00 89.88 235 VAL A N 1
ATOM 1892 C CA . VAL A 1 235 ? 7.628 -5.022 -23.706 1.00 89.88 235 VAL A CA 1
ATOM 1893 C C . VAL A 1 235 ? 8.548 -3.823 -23.468 1.00 89.88 235 VAL A C 1
ATOM 1895 O O . VAL A 1 235 ? 9.467 -3.892 -22.649 1.00 89.88 235 VAL A O 1
ATOM 1898 N N . ARG A 1 236 ? 8.252 -2.701 -24.137 1.00 91.38 236 ARG A N 1
ATOM 1899 C CA . ARG A 1 236 ? 9.079 -1.486 -24.130 1.00 91.38 236 ARG A CA 1
ATOM 1900 C C . ARG A 1 236 ? 9.137 -0.845 -22.748 1.00 91.38 236 ARG A C 1
ATOM 1902 O O . ARG A 1 236 ? 10.208 -0.432 -22.316 1.00 91.38 236 ARG A O 1
ATOM 1909 N N . LEU A 1 237 ? 7.998 -0.787 -22.057 1.00 92.56 237 LEU A N 1
ATOM 1910 C CA . LEU A 1 237 ? 7.844 -0.104 -20.771 1.00 92.56 237 LEU A CA 1
ATOM 1911 C C . LEU A 1 237 ? 7.976 -1.025 -19.552 1.00 92.56 237 LEU A C 1
ATOM 1913 O O . LEU A 1 237 ? 8.089 -0.512 -18.443 1.00 92.56 237 LEU A O 1
ATOM 1917 N N . SER A 1 238 ? 8.013 -2.350 -19.729 1.00 92.88 238 SER A N 1
ATOM 1918 C CA . SER A 1 238 ? 8.025 -3.346 -18.641 1.00 92.88 238 SER A CA 1
ATOM 1919 C C . SER A 1 238 ? 8.990 -3.005 -17.506 1.00 92.88 238 SER A C 1
ATOM 1921 O O . SER A 1 238 ? 8.630 -2.997 -16.333 1.00 92.88 238 SER A O 1
ATOM 1923 N N . ARG A 1 239 ? 10.220 -2.639 -17.856 1.00 89.00 239 ARG A N 1
ATOM 1924 C CA . ARG A 1 239 ? 11.267 -2.305 -16.896 1.00 89.00 239 ARG A CA 1
ATOM 1925 C C . ARG A 1 239 ? 11.009 -1.002 -16.143 1.00 89.00 239 ARG A C 1
ATOM 1927 O O . ARG A 1 239 ? 11.271 -0.917 -14.945 1.00 89.00 239 ARG A O 1
ATOM 1934 N N . MET A 1 240 ? 10.530 0.013 -16.860 1.00 91.12 240 MET A N 1
ATOM 1935 C CA . MET A 1 240 ? 10.150 1.293 -16.270 1.00 91.12 240 MET A CA 1
ATOM 1936 C C . MET A 1 240 ? 8.973 1.094 -15.313 1.00 91.12 240 MET A C 1
ATOM 1938 O O . MET A 1 240 ? 8.984 1.649 -14.224 1.00 91.12 240 MET A O 1
ATOM 1942 N N . MET A 1 241 ? 8.020 0.227 -15.659 1.00 95.06 241 MET A N 1
ATOM 1943 C CA . MET A 1 241 ? 6.896 -0.105 -14.786 1.00 95.06 241 MET A CA 1
ATOM 1944 C C . MET A 1 241 ? 7.319 -0.804 -13.499 1.00 95.06 241 MET A C 1
ATOM 1946 O O . MET A 1 24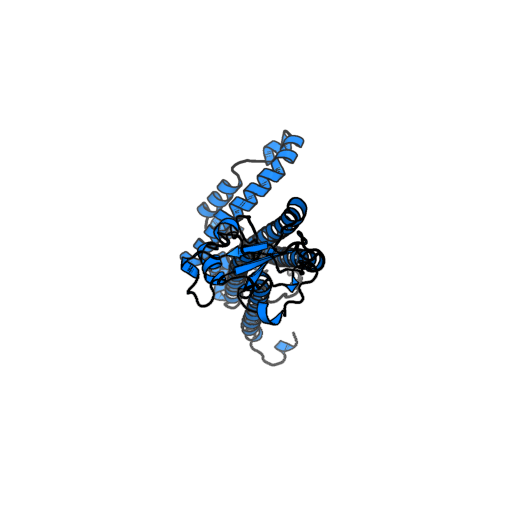1 ? 6.792 -0.455 -12.447 1.00 95.06 241 MET A O 1
ATOM 1950 N N . VAL A 1 242 ? 8.298 -1.716 -13.529 1.00 93.50 242 VAL A N 1
ATOM 1951 C CA . VAL A 1 242 ? 8.853 -2.296 -12.288 1.00 93.50 242 VAL A CA 1
ATOM 1952 C C . VAL A 1 242 ? 9.476 -1.208 -11.410 1.00 93.50 242 VAL A C 1
ATOM 1954 O O . VAL A 1 242 ? 9.248 -1.186 -10.202 1.00 93.50 242 VAL A O 1
ATOM 1957 N N . PHE A 1 243 ? 10.231 -0.280 -12.007 1.00 93.56 243 PHE A N 1
ATOM 1958 C CA . PHE A 1 243 ? 10.825 0.843 -11.279 1.00 93.56 243 PHE A CA 1
ATOM 1959 C C . PHE A 1 243 ? 9.765 1.758 -10.654 1.00 93.56 243 PHE A C 1
ATOM 1961 O O . PHE A 1 243 ? 9.824 2.030 -9.457 1.00 93.56 243 PHE A O 1
ATOM 1968 N N . LEU A 1 244 ? 8.792 2.205 -11.451 1.00 94.75 244 LEU A N 1
ATOM 1969 C CA . LEU A 1 244 ? 7.746 3.127 -11.015 1.00 94.75 244 LEU A CA 1
ATOM 1970 C C . LEU A 1 244 ? 6.824 2.485 -9.974 1.00 94.75 244 LEU A C 1
ATOM 1972 O O . LEU A 1 244 ? 6.605 3.087 -8.932 1.00 94.75 244 LEU A O 1
ATOM 1976 N N . SER A 1 245 ? 6.365 1.250 -10.202 1.00 96.06 245 SER A N 1
ATOM 1977 C CA . SER A 1 245 ? 5.526 0.518 -9.238 1.00 96.06 245 SER A CA 1
ATOM 1978 C C . SER A 1 245 ? 6.280 0.242 -7.936 1.00 96.06 245 SER A C 1
ATOM 1980 O O . SER A 1 245 ? 5.705 0.309 -6.857 1.00 96.06 245 SER A O 1
ATOM 1982 N N . GLY A 1 246 ? 7.587 -0.040 -8.013 1.00 95.50 246 GLY A N 1
ATOM 1983 C CA . GLY A 1 246 ? 8.421 -0.226 -6.827 1.00 95.50 246 GLY A CA 1
ATOM 1984 C C . GLY A 1 246 ? 8.591 1.064 -6.019 1.00 95.50 246 GLY A C 1
ATOM 1985 O O . GLY A 1 246 ? 8.502 1.027 -4.795 1.00 95.50 246 GLY A O 1
ATOM 1986 N N . LEU A 1 247 ? 8.787 2.209 -6.685 1.00 95.44 247 LEU A N 1
ATOM 1987 C CA . LEU A 1 247 ? 8.806 3.516 -6.017 1.00 95.44 247 LEU A CA 1
ATOM 1988 C C . LEU A 1 247 ? 7.450 3.876 -5.411 1.00 95.44 247 LEU A C 1
ATOM 1990 O O . LEU A 1 247 ? 7.412 4.380 -4.294 1.00 95.44 247 LEU A O 1
ATOM 1994 N N . GLU A 1 248 ? 6.359 3.593 -6.120 1.00 96.25 248 GLU A N 1
ATOM 1995 C CA . GLU A 1 248 ? 4.999 3.809 -5.631 1.00 96.25 248 GLU A CA 1
ATOM 1996 C C . GLU A 1 248 ? 4.765 3.022 -4.337 1.00 96.25 248 GLU A C 1
ATOM 1998 O O . GLU A 1 248 ? 4.441 3.609 -3.304 1.00 96.25 248 GLU A O 1
ATOM 2003 N N . CYS A 1 249 ? 5.056 1.713 -4.347 1.00 95.94 249 CYS A N 1
ATOM 2004 C CA . CYS A 1 249 ? 5.016 0.867 -3.152 1.00 95.94 249 CYS A CA 1
ATOM 2005 C C . CYS A 1 249 ? 5.879 1.414 -2.014 1.00 95.94 249 CYS A C 1
ATOM 2007 O O . CYS A 1 249 ? 5.438 1.417 -0.865 1.00 95.94 249 CYS A O 1
ATOM 2009 N N . MET A 1 250 ? 7.079 1.910 -2.315 1.00 96.50 250 MET A N 1
ATOM 2010 C CA . MET A 1 250 ? 7.970 2.486 -1.313 1.00 96.50 250 MET A CA 1
ATOM 2011 C C . MET A 1 250 ? 7.369 3.747 -0.683 1.00 96.50 250 MET A C 1
ATOM 2013 O O . MET A 1 250 ? 7.333 3.847 0.542 1.00 96.50 250 MET A O 1
ATOM 2017 N N . PHE A 1 251 ? 6.874 4.692 -1.486 1.00 96.25 251 PHE A N 1
ATOM 2018 C CA . PHE A 1 251 ? 6.296 5.937 -0.979 1.00 96.25 251 PHE A CA 1
ATOM 2019 C C . PHE A 1 251 ? 5.012 5.697 -0.195 1.00 96.25 251 PHE A C 1
ATOM 2021 O O . PHE A 1 251 ? 4.900 6.198 0.922 1.00 96.25 251 PHE A O 1
ATOM 2028 N N . ALA A 1 252 ? 4.092 4.874 -0.705 1.00 95.75 252 ALA A N 1
ATOM 2029 C CA . ALA A 1 252 ? 2.901 4.497 0.051 1.00 95.75 252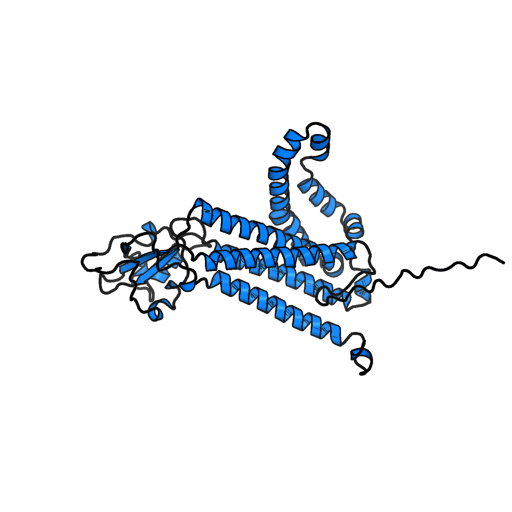 ALA A CA 1
ATOM 2030 C C . ALA A 1 252 ? 3.264 3.810 1.371 1.00 95.75 252 ALA A C 1
ATOM 2032 O O . ALA A 1 252 ? 2.631 4.086 2.384 1.00 95.75 252 ALA A O 1
ATOM 2033 N N . SER A 1 253 ? 4.326 2.995 1.395 1.00 95.88 253 SER A N 1
ATOM 2034 C CA . SER A 1 253 ? 4.794 2.356 2.629 1.00 95.88 253 SER A CA 1
ATOM 2035 C C . SER A 1 253 ? 5.332 3.337 3.660 1.00 95.88 253 SER A C 1
ATOM 2037 O O . SER A 1 253 ? 5.056 3.209 4.851 1.00 95.88 253 SER A O 1
ATOM 2039 N N . VAL A 1 254 ? 6.078 4.342 3.208 1.00 96.06 254 VAL A N 1
ATOM 2040 C CA . VAL A 1 254 ? 6.561 5.426 4.067 1.00 96.06 254 VAL A CA 1
ATOM 2041 C C . VAL A 1 254 ? 5.385 6.245 4.600 1.00 96.06 254 VAL A C 1
ATOM 2043 O O . VAL A 1 254 ? 5.331 6.507 5.798 1.00 96.06 254 VAL A O 1
ATOM 2046 N N . ILE A 1 255 ? 4.421 6.606 3.744 1.00 95.25 255 ILE A N 1
ATOM 2047 C CA . ILE A 1 255 ? 3.215 7.342 4.152 1.00 95.25 255 ILE A CA 1
ATOM 2048 C C . ILE A 1 255 ? 2.405 6.519 5.152 1.00 95.25 255 ILE A C 1
ATOM 2050 O O . ILE A 1 255 ? 1.974 7.065 6.161 1.00 95.25 255 ILE A O 1
ATOM 2054 N N . TYR A 1 256 ? 2.253 5.215 4.926 1.00 94.69 256 TYR A N 1
ATOM 2055 C CA . TYR A 1 256 ? 1.606 4.304 5.861 1.00 94.69 256 TYR A CA 1
ATOM 2056 C C . TYR A 1 256 ? 2.292 4.329 7.227 1.00 94.69 256 TYR A C 1
ATOM 2058 O O . TYR A 1 256 ? 1.633 4.649 8.208 1.00 94.69 256 TYR A O 1
ATOM 2066 N N . VAL A 1 257 ? 3.610 4.098 7.294 1.00 95.75 257 VAL A N 1
ATOM 2067 C CA . VAL A 1 257 ? 4.366 4.110 8.560 1.00 95.75 257 VAL A CA 1
ATOM 2068 C C . VAL A 1 257 ? 4.231 5.454 9.277 1.00 95.75 257 VAL A C 1
ATOM 2070 O O . VAL A 1 257 ? 3.951 5.483 10.474 1.00 95.75 257 VAL A O 1
ATOM 2073 N N . LEU A 1 258 ? 4.389 6.565 8.551 1.00 94.06 258 LEU A N 1
ATOM 2074 C CA . LEU A 1 258 ? 4.218 7.904 9.112 1.00 94.06 258 LEU A CA 1
ATOM 2075 C C . LEU A 1 258 ? 2.792 8.111 9.618 1.00 94.06 258 LEU A C 1
ATOM 2077 O O . LEU A 1 258 ? 2.617 8.607 10.724 1.00 94.06 258 LEU A O 1
ATOM 2081 N N . SER A 1 259 ? 1.783 7.698 8.850 1.00 91.88 259 SER A N 1
ATOM 2082 C CA . SER A 1 259 ? 0.384 7.804 9.253 1.00 91.88 259 SER A CA 1
ATOM 2083 C C . SER A 1 259 ? 0.105 6.969 10.497 1.00 91.88 259 SER A C 1
ATOM 2085 O O . SER A 1 259 ? -0.489 7.495 11.422 1.00 91.88 259 SER A O 1
ATOM 2087 N N . THR A 1 260 ? 0.605 5.734 10.598 1.00 90.75 260 THR A N 1
ATOM 2088 C CA . THR A 1 260 ? 0.437 4.890 11.787 1.00 90.75 260 THR A CA 1
ATOM 2089 C C . THR A 1 260 ? 1.071 5.533 13.018 1.00 90.75 260 THR A C 1
ATOM 2091 O O . THR A 1 260 ? 0.433 5.594 14.062 1.00 90.75 260 THR A O 1
ATOM 2094 N N . ILE A 1 261 ? 2.292 6.066 12.899 1.00 91.88 261 ILE A N 1
ATOM 2095 C CA . ILE A 1 261 ? 2.990 6.719 14.018 1.00 91.88 261 ILE A CA 1
ATOM 2096 C C . ILE A 1 261 ? 2.290 8.019 14.427 1.00 91.88 261 ILE A C 1
ATOM 2098 O O . ILE A 1 261 ? 2.066 8.246 15.611 1.00 91.88 261 ILE A O 1
ATOM 2102 N N . ILE A 1 262 ? 1.946 8.878 13.462 1.00 90.38 262 ILE A N 1
ATOM 2103 C CA . ILE A 1 262 ? 1.295 10.170 13.724 1.00 90.38 262 ILE A CA 1
ATOM 2104 C C . ILE A 1 262 ? -0.105 9.953 14.288 1.00 90.38 262 ILE A C 1
ATOM 2106 O O . ILE A 1 262 ? -0.484 10.641 15.233 1.00 90.38 262 ILE A O 1
ATOM 2110 N N . ILE A 1 263 ? -0.876 9.023 13.721 1.00 84.44 263 ILE A N 1
ATOM 2111 C CA . ILE A 1 263 ? -2.238 8.737 14.171 1.00 84.44 263 ILE A CA 1
ATOM 2112 C C . ILE A 1 263 ? -2.213 8.261 15.619 1.00 84.44 263 ILE A C 1
ATOM 2114 O O . ILE A 1 263 ? -2.937 8.810 16.447 1.00 84.44 263 ILE A O 1
ATOM 2118 N N . GLU A 1 264 ? -1.330 7.315 15.928 1.00 86.12 264 GLU A N 1
ATOM 2119 C CA . GLU A 1 264 ? -1.166 6.808 17.284 1.00 86.12 264 GLU A CA 1
ATOM 2120 C C . GLU A 1 264 ? -0.737 7.919 18.250 1.00 86.12 264 GLU A C 1
ATOM 2122 O O . GLU A 1 264 ? -1.408 8.173 19.248 1.00 86.12 264 GLU A O 1
ATOM 2127 N N . ALA A 1 265 ? 0.330 8.651 17.914 1.00 86.19 265 ALA A N 1
ATOM 2128 C CA . ALA A 1 265 ? 0.895 9.677 18.787 1.00 86.19 265 ALA A CA 1
ATOM 2129 C C . ALA A 1 265 ? -0.048 10.868 19.024 1.00 86.19 265 ALA A C 1
ATOM 2131 O O . ALA A 1 265 ? -0.063 11.434 20.114 1.00 86.19 265 ALA A O 1
ATOM 2132 N N . THR A 1 266 ? -0.810 11.277 18.007 1.00 85.19 266 THR A N 1
ATOM 2133 C CA . THR A 1 266 ? -1.641 12.492 18.078 1.00 85.19 266 THR A CA 1
ATOM 2134 C C . THR A 1 266 ? -3.012 12.206 18.669 1.00 85.19 266 THR A C 1
ATOM 2136 O O . THR A 1 266 ? -3.608 13.077 19.299 1.00 85.19 266 THR A O 1
ATOM 2139 N N . TYR A 1 267 ? -3.548 11.012 18.419 1.00 76.88 267 TYR A N 1
ATOM 2140 C CA . TYR A 1 267 ? -4.974 10.780 18.588 1.00 76.88 267 TYR A CA 1
ATOM 2141 C C . TYR A 1 267 ? -5.335 9.602 19.472 1.00 76.88 267 TYR A C 1
ATOM 2143 O O . TYR A 1 267 ? -6.519 9.495 19.792 1.00 76.88 267 TYR A O 1
ATOM 2151 N N . ASN A 1 268 ? -4.359 8.774 19.870 1.00 82.62 268 ASN A N 1
ATOM 2152 C CA . ASN A 1 268 ? -4.579 7.579 20.683 1.00 82.62 268 ASN A CA 1
ATOM 2153 C C . ASN A 1 268 ? -5.805 6.809 20.170 1.00 82.62 268 ASN A C 1
ATOM 2155 O O . ASN A 1 268 ? -6.850 6.759 20.828 1.00 82.62 268 ASN A O 1
ATOM 2159 N N . GLU A 1 269 ? -5.733 6.386 18.902 1.00 81.06 269 GLU A N 1
ATOM 2160 C CA . GLU A 1 269 ? -6.916 5.909 18.200 1.00 81.06 269 GLU A CA 1
ATOM 2161 C C . GLU A 1 269 ? -7.540 4.714 18.910 1.00 81.06 269 GLU A C 1
ATOM 2163 O O . GLU A 1 269 ? -6.875 3.743 19.271 1.00 81.06 269 GLU A O 1
ATOM 2168 N N . VAL A 1 270 ? -8.855 4.806 19.091 1.00 86.19 270 VAL A N 1
ATOM 2169 C CA . VAL A 1 270 ? -9.636 3.790 19.776 1.00 86.19 270 VAL A CA 1
ATOM 2170 C C . VAL A 1 270 ? -10.567 3.082 18.823 1.00 86.19 270 VAL A C 1
ATOM 2172 O O . VAL A 1 270 ? -11.221 3.685 17.968 1.00 86.19 270 VAL A O 1
ATOM 2175 N N . TYR A 1 271 ? -10.647 1.782 19.034 1.00 87.50 271 TYR A N 1
ATOM 2176 C CA . TYR A 1 271 ? -11.470 0.879 18.266 1.00 87.50 271 TYR A CA 1
ATOM 2177 C C . TYR A 1 271 ? -12.599 0.381 19.152 1.00 87.50 271 TYR A C 1
ATOM 2179 O O . TYR A 1 271 ? -12.390 0.051 20.323 1.00 87.50 271 TYR A O 1
ATOM 2187 N N . ALA A 1 272 ? -13.801 0.351 18.590 1.00 86.00 272 ALA A N 1
ATOM 2188 C CA . ALA A 1 272 ? -14.956 -0.205 19.265 1.00 86.00 272 ALA A CA 1
ATOM 2189 C C . ALA A 1 272 ? -15.042 -1.709 19.041 1.00 86.00 272 ALA A C 1
ATOM 2191 O O . ALA A 1 272 ? -14.971 -2.183 17.906 1.00 86.00 272 ALA A O 1
ATOM 2192 N N . LEU A 1 273 ? -15.260 -2.431 20.134 1.00 86.00 273 LEU A N 1
ATOM 2193 C CA . LEU A 1 273 ? -15.727 -3.807 20.114 1.00 86.00 273 LEU A CA 1
ATOM 2194 C C . LEU A 1 273 ? -17.223 -3.795 20.405 1.00 86.00 273 LEU A C 1
ATOM 2196 O O . LEU A 1 273 ? -17.612 -3.348 21.482 1.00 86.00 273 LEU A O 1
ATOM 2200 N N . PHE A 1 274 ? -18.040 -4.272 19.469 1.00 85.38 274 PHE A N 1
ATOM 2201 C CA . PHE A 1 274 ? -19.492 -4.316 19.629 1.00 85.38 274 PHE A CA 1
ATOM 2202 C C . PHE A 1 274 ? -19.976 -5.730 19.949 1.00 85.38 274 PHE A C 1
ATOM 2204 O O . PHE A 1 274 ? -19.440 -6.714 19.439 1.00 85.38 274 PHE A O 1
ATOM 2211 N N . TRP A 1 275 ? -21.039 -5.836 20.740 1.00 82.25 275 TRP A N 1
ATOM 2212 C CA . TRP A 1 275 ? -21.757 -7.090 20.945 1.00 82.25 275 TRP A CA 1
ATOM 2213 C C . TRP A 1 275 ? -23.251 -6.852 21.156 1.00 82.25 275 TRP A C 1
ATOM 2215 O O . TRP A 1 275 ? -23.689 -5.796 21.616 1.00 82.25 275 TRP A O 1
ATOM 2225 N N . ASN A 1 276 ? -24.043 -7.867 20.823 1.00 82.00 276 ASN A N 1
ATOM 2226 C CA . ASN A 1 276 ? -25.481 -7.850 21.061 1.00 82.00 276 ASN A CA 1
ATOM 2227 C C . ASN A 1 276 ? -25.765 -8.164 22.533 1.00 82.00 276 ASN A C 1
ATOM 2229 O O . ASN A 1 276 ? -25.213 -9.117 23.087 1.00 82.00 276 ASN A O 1
ATOM 2233 N N . ALA A 1 277 ? -26.668 -7.403 23.148 1.00 81.62 277 ALA A N 1
ATOM 2234 C CA . ALA A 1 277 ? -27.077 -7.583 24.536 1.00 81.62 277 ALA A CA 1
ATOM 2235 C C . ALA A 1 277 ? -28.607 -7.744 24.646 1.00 81.62 277 ALA A C 1
ATOM 2237 O O . ALA A 1 277 ? -29.287 -6.883 25.211 1.00 81.62 277 ALA A O 1
ATOM 2238 N N . PRO A 1 278 ? -29.171 -8.854 24.125 1.00 80.56 278 PRO A N 1
ATOM 2239 C CA . PRO A 1 278 ? -30.621 -9.065 24.089 1.00 80.56 278 PRO A CA 1
ATOM 2240 C C . PRO A 1 278 ? -31.255 -9.118 25.487 1.00 80.56 278 PRO A C 1
ATOM 2242 O O . PRO A 1 278 ? -32.430 -8.798 25.638 1.00 80.56 278 PRO A O 1
ATOM 2245 N N . ASN A 1 279 ? -30.470 -9.473 26.510 1.00 81.12 279 ASN A N 1
ATOM 2246 C CA . ASN A 1 279 ? -30.916 -9.542 27.903 1.00 81.12 279 ASN A CA 1
ATOM 2247 C C . ASN A 1 279 ? -31.235 -8.162 28.508 1.00 81.12 279 ASN A C 1
ATOM 2249 O O . ASN A 1 279 ? -31.973 -8.100 29.484 1.00 81.12 279 ASN A O 1
ATOM 2253 N N . LEU A 1 280 ? -30.674 -7.072 27.964 1.00 80.81 280 LEU A N 1
ATOM 2254 C CA . LEU A 1 280 ? -30.950 -5.703 28.426 1.00 80.81 280 LEU A CA 1
ATOM 2255 C C . LEU A 1 280 ? -32.214 -5.146 27.765 1.00 80.81 280 LEU A C 1
ATOM 2257 O O . LEU A 1 280 ? -33.083 -4.588 28.427 1.00 80.81 280 LEU A O 1
ATOM 2261 N N . ALA A 1 281 ? -32.304 -5.284 26.444 1.00 83.56 281 ALA A N 1
ATOM 2262 C CA . ALA A 1 281 ? -33.471 -4.918 25.653 1.00 83.56 281 ALA A CA 1
ATOM 2263 C C . ALA A 1 281 ? -33.399 -5.596 24.272 1.00 83.56 281 ALA A C 1
ATOM 2265 O O . ALA A 1 281 ? -32.294 -5.861 23.778 1.00 83.56 281 ALA A O 1
ATOM 2266 N N . PRO A 1 282 ? -34.546 -5.828 23.601 1.00 83.94 282 PRO A N 1
ATOM 2267 C CA . PRO A 1 282 ? -34.539 -6.270 22.212 1.00 83.94 282 PRO A CA 1
ATOM 2268 C C . PRO A 1 282 ? -33.776 -5.259 21.349 1.00 83.94 282 PRO A C 1
ATOM 2270 O O . PRO A 1 282 ? -33.932 -4.047 21.513 1.00 83.94 282 PRO A O 1
ATOM 2273 N N . ASN A 1 283 ? -32.938 -5.766 20.442 1.00 85.88 283 ASN A N 1
ATOM 2274 C CA . ASN A 1 283 ? -32.110 -4.965 19.531 1.00 85.88 283 ASN A CA 1
ATOM 2275 C C . ASN A 1 283 ? -31.146 -3.988 20.232 1.00 85.88 283 ASN A C 1
ATOM 2277 O O . ASN A 1 283 ? -30.753 -2.971 19.655 1.00 85.88 283 ASN A O 1
ATOM 2281 N N . CYS A 1 284 ? -30.755 -4.293 21.472 1.00 86.38 284 CYS A N 1
ATOM 2282 C CA . CYS A 1 284 ? -29.726 -3.544 22.174 1.00 86.38 284 CYS A CA 1
ATOM 2283 C C . CYS A 1 284 ? -28.320 -4.017 21.787 1.00 86.38 284 CYS A C 1
ATOM 2285 O O . CYS A 1 284 ? -28.020 -5.215 21.809 1.00 86.38 284 CYS A O 1
ATOM 2287 N N . VAL A 1 285 ? -27.452 -3.057 21.482 1.00 86.81 285 VAL A N 1
ATOM 2288 C CA . VAL A 1 285 ? -26.037 -3.255 21.181 1.00 86.81 285 VAL A CA 1
ATOM 2289 C C . VAL A 1 285 ? -25.210 -2.477 22.188 1.00 86.81 285 VAL A C 1
ATOM 2291 O O . VAL A 1 285 ? -25.454 -1.296 22.431 1.00 86.81 285 VAL A O 1
ATOM 2294 N N . CYS A 1 286 ? -24.203 -3.135 22.742 1.00 85.81 286 CYS A N 1
ATOM 2295 C CA . CYS A 1 286 ? -23.236 -2.519 23.633 1.00 85.81 286 CYS A CA 1
ATOM 2296 C C . CYS A 1 286 ? -21.854 -2.500 22.986 1.00 85.81 286 CYS A C 1
ATOM 2298 O O . CYS A 1 286 ? -21.557 -3.317 22.109 1.00 85.81 286 CYS A O 1
ATOM 2300 N N . TYR A 1 287 ? -21.017 -1.554 23.403 1.00 88.00 287 TYR A N 1
ATOM 2301 C CA . TYR A 1 287 ? -19.638 -1.474 22.957 1.00 88.00 287 TYR A CA 1
ATOM 2302 C C . TYR A 1 287 ? -18.682 -0.971 24.040 1.00 88.00 287 TYR A C 1
ATOM 2304 O O . TYR A 1 287 ? -19.067 -0.271 24.979 1.00 88.00 287 TYR A O 1
ATOM 2312 N N . CYS A 1 288 ? -17.410 -1.317 23.855 1.00 87.94 288 CYS A N 1
ATOM 2313 C CA . CYS A 1 288 ? -16.269 -0.821 24.621 1.00 87.94 288 CYS A CA 1
ATOM 2314 C C . CYS A 1 288 ? -15.207 -0.277 23.667 1.00 87.94 288 CYS A C 1
ATOM 2316 O O . CYS A 1 288 ? -15.062 -0.772 22.548 1.00 87.94 288 CYS A O 1
ATOM 2318 N N . GLN A 1 289 ? -14.459 0.729 24.119 1.00 90.25 289 GLN A N 1
ATOM 2319 C CA . GLN A 1 289 ? -13.390 1.360 23.347 1.00 90.25 289 GLN A CA 1
ATOM 2320 C C . GLN A 1 289 ? -12.023 0.899 23.854 1.00 90.25 289 GLN A C 1
ATOM 2322 O O . GLN A 1 289 ? -11.709 1.084 25.033 1.00 90.25 289 GLN A O 1
ATOM 2327 N N . TYR A 1 290 ? -11.194 0.365 22.959 1.00 90.62 290 TYR A N 1
ATOM 2328 C CA . TYR A 1 290 ? -9.844 -0.090 23.287 1.00 90.62 290 TYR A CA 1
ATOM 2329 C C . TYR A 1 290 ? -8.799 0.557 22.376 1.00 90.62 290 TYR A C 1
ATOM 2331 O O . TYR A 1 290 ? -9.041 0.680 21.169 1.00 90.62 290 TYR A O 1
ATOM 2339 N N . PRO A 1 291 ? -7.634 0.943 22.920 1.00 92.06 291 PRO A N 1
ATOM 2340 C CA . PRO A 1 291 ? -6.490 1.324 22.107 1.00 92.06 291 PRO A CA 1
ATOM 2341 C C . PRO A 1 291 ? -5.855 0.086 21.458 1.00 92.06 291 PRO A C 1
ATOM 2343 O O . PRO A 1 291 ? -6.107 -1.062 21.851 1.00 92.06 291 PRO A O 1
ATOM 2346 N N . LEU A 1 292 ? -4.996 0.313 20.466 1.00 91.19 292 LEU A N 1
ATOM 2347 C CA . LEU A 1 292 ? -4.167 -0.751 19.908 1.00 91.19 292 LEU A CA 1
ATOM 2348 C C . LEU A 1 292 ? -3.087 -1.171 20.906 1.00 91.19 292 LEU A C 1
ATOM 2350 O O . LEU A 1 292 ? -2.499 -0.366 21.622 1.00 91.19 292 LEU A O 1
ATOM 2354 N N . ARG A 1 293 ? -2.764 -2.461 20.905 1.00 93.69 293 ARG A N 1
ATOM 2355 C CA . ARG A 1 293 ? -1.629 -2.994 21.653 1.00 93.69 293 ARG A CA 1
ATOM 2356 C C . ARG A 1 293 ? -0.318 -2.504 21.035 1.00 93.69 293 ARG A C 1
ATOM 2358 O O . ARG A 1 293 ? -0.109 -2.615 19.826 1.00 93.69 293 ARG A O 1
ATOM 2365 N N . GLN A 1 294 ? 0.636 -2.089 21.871 1.00 92.69 294 GLN A N 1
ATOM 2366 C CA . GLN A 1 294 ? 1.944 -1.585 21.419 1.00 92.69 294 GLN A CA 1
ATOM 2367 C C . GLN A 1 294 ? 2.711 -2.583 20.535 1.00 92.69 294 GLN A C 1
ATOM 2369 O O . GLN A 1 294 ? 3.375 -2.205 19.568 1.00 92.69 294 GLN A O 1
ATOM 2374 N N . ALA A 1 295 ? 2.592 -3.881 20.832 1.00 94.44 295 ALA A N 1
ATOM 2375 C CA . ALA A 1 295 ? 3.177 -4.944 20.015 1.00 94.44 295 ALA A CA 1
ATOM 2376 C C . ALA A 1 295 ? 2.543 -5.043 18.615 1.00 94.44 295 ALA A C 1
ATOM 2378 O O . ALA A 1 295 ? 3.203 -5.448 17.662 1.00 94.44 295 ALA A O 1
ATOM 2379 N N . THR A 1 296 ? 1.269 -4.682 18.475 1.00 91.94 296 THR A N 1
ATOM 2380 C CA . THR A 1 296 ? 0.584 -4.615 17.183 1.00 91.94 296 THR A CA 1
ATOM 2381 C C . THR A 1 296 ? 1.121 -3.445 16.369 1.00 91.94 296 THR A C 1
ATOM 2383 O O . THR A 1 296 ? 1.511 -3.632 15.220 1.00 91.94 296 THR A O 1
ATOM 2386 N N . ILE A 1 297 ? 1.227 -2.262 16.981 1.00 92.31 297 ILE A N 1
ATOM 2387 C CA . ILE A 1 297 ? 1.769 -1.056 16.339 1.00 92.31 297 ILE A CA 1
ATOM 2388 C C . ILE A 1 297 ? 3.198 -1.303 15.846 1.00 92.31 297 ILE A C 1
ATOM 2390 O O . ILE A 1 297 ? 3.514 -1.018 14.691 1.00 92.31 297 ILE A O 1
ATOM 2394 N N . SER A 1 298 ? 4.056 -1.909 16.673 1.00 94.38 298 SER A N 1
ATOM 2395 C CA . SER A 1 298 ? 5.438 -2.207 16.279 1.00 94.38 298 SER A CA 1
ATOM 2396 C C . SER A 1 298 ? 5.520 -3.191 15.107 1.00 94.38 298 SER A C 1
ATOM 2398 O O . SER A 1 298 ? 6.315 -2.978 14.191 1.00 94.38 298 SER A O 1
ATOM 2400 N N . ARG A 1 299 ? 4.662 -4.223 15.075 1.00 94.06 299 ARG A N 1
ATOM 2401 C CA . ARG A 1 299 ? 4.548 -5.146 13.932 1.00 94.06 299 ARG A CA 1
ATOM 2402 C C . ARG A 1 299 ? 4.103 -4.425 12.667 1.00 94.06 299 ARG A C 1
ATOM 2404 O O . ARG A 1 299 ? 4.697 -4.649 11.619 1.00 94.06 299 ARG A O 1
ATOM 2411 N N . LEU A 1 300 ? 3.100 -3.553 12.758 1.00 92.06 300 LEU A N 1
ATOM 2412 C CA . LEU A 1 300 ? 2.591 -2.779 11.623 1.00 92.06 300 LEU A CA 1
ATOM 2413 C C . LEU A 1 300 ? 3.665 -1.840 11.056 1.00 92.06 300 LEU A C 1
ATOM 2415 O O . LEU A 1 300 ? 3.867 -1.803 9.843 1.00 92.06 300 LEU A O 1
ATOM 2419 N N . VAL A 1 301 ? 4.406 -1.145 11.922 1.00 94.19 301 VAL A N 1
ATOM 2420 C CA . VAL A 1 301 ? 5.532 -0.284 11.526 1.00 94.19 301 VAL A CA 1
ATOM 2421 C C . VAL A 1 301 ? 6.644 -1.100 10.870 1.00 94.19 301 VAL A C 1
ATOM 2423 O O . VAL A 1 301 ? 7.113 -0.744 9.788 1.00 94.19 301 VAL A O 1
ATOM 2426 N N . LEU A 1 302 ? 7.047 -2.219 11.479 1.00 95.31 302 LEU A N 1
ATOM 2427 C CA . LEU A 1 302 ? 8.087 -3.096 10.936 1.00 95.31 302 LEU A CA 1
ATOM 2428 C C . LEU A 1 302 ? 7.698 -3.653 9.563 1.00 95.31 302 LEU A C 1
ATOM 2430 O O . LEU A 1 302 ? 8.524 -3.718 8.648 1.00 95.31 302 LEU A O 1
ATOM 2434 N N . LEU A 1 303 ? 6.433 -4.037 9.421 1.00 92.31 303 LEU A N 1
ATOM 2435 C CA . LEU A 1 303 ? 5.861 -4.538 8.186 1.00 92.31 303 LEU A CA 1
ATOM 2436 C C . LEU A 1 303 ? 5.929 -3.467 7.086 1.00 92.31 303 LEU A C 1
ATOM 2438 O O . LEU A 1 303 ? 6.475 -3.731 6.015 1.00 92.31 303 LEU A O 1
ATOM 2442 N N . GLY A 1 304 ? 5.477 -2.242 7.373 1.00 93.50 304 GLY A N 1
ATOM 2443 C CA . GLY A 1 304 ? 5.577 -1.109 6.449 1.00 93.50 304 GLY A CA 1
ATOM 2444 C C . GLY A 1 304 ? 7.022 -0.783 6.051 1.00 93.50 304 GLY A C 1
ATOM 2445 O O . GLY A 1 304 ? 7.318 -0.628 4.868 1.00 93.50 304 GLY A O 1
ATOM 2446 N N . LEU A 1 305 ? 7.960 -0.770 7.005 1.00 95.56 305 LEU A N 1
ATOM 2447 C CA . LEU A 1 305 ? 9.386 -0.553 6.718 1.00 95.56 305 LEU A CA 1
ATOM 2448 C C . LEU A 1 305 ? 9.972 -1.660 5.836 1.00 95.56 305 LEU A C 1
ATOM 2450 O O . LEU A 1 305 ? 10.742 -1.378 4.920 1.00 95.56 305 LEU A O 1
ATOM 2454 N N . THR A 1 306 ? 9.587 -2.913 6.075 1.00 93.25 306 THR A N 1
ATOM 2455 C CA . THR A 1 306 ? 10.032 -4.054 5.265 1.00 93.25 306 THR A CA 1
ATOM 2456 C C . THR A 1 306 ? 9.549 -3.920 3.823 1.00 93.25 306 THR A C 1
ATOM 2458 O O . THR A 1 306 ? 10.346 -4.092 2.897 1.00 93.25 306 THR A O 1
ATOM 2461 N N . VAL A 1 307 ? 8.280 -3.550 3.612 1.00 92.00 307 VAL A N 1
ATOM 2462 C CA . VAL A 1 307 ? 7.744 -3.296 2.265 1.00 92.00 307 VAL A CA 1
ATOM 2463 C C . VAL A 1 307 ? 8.452 -2.104 1.621 1.00 92.00 307 VAL A C 1
ATOM 2465 O O . VAL A 1 307 ? 8.858 -2.211 0.463 1.00 92.00 307 VAL A O 1
ATOM 2468 N N . ALA A 1 308 ? 8.695 -1.015 2.355 1.00 95.38 308 ALA A N 1
ATOM 2469 C CA . ALA A 1 308 ? 9.418 0.154 1.852 1.00 95.38 308 ALA A CA 1
ATOM 2470 C C . ALA A 1 308 ? 10.839 -0.199 1.379 1.00 95.38 308 ALA A C 1
ATOM 2472 O O . ALA A 1 308 ? 11.225 0.108 0.251 1.00 95.38 308 ALA A O 1
ATOM 2473 N N . ILE A 1 309 ? 11.612 -0.899 2.214 1.00 94.31 309 ILE A N 1
ATOM 2474 C CA . ILE A 1 309 ? 12.987 -1.306 1.898 1.00 94.31 309 ILE A CA 1
ATOM 2475 C C . ILE A 1 309 ? 12.997 -2.309 0.738 1.00 94.31 309 ILE A C 1
ATOM 2477 O O . ILE A 1 309 ? 13.804 -2.180 -0.186 1.00 94.31 309 ILE A O 1
ATOM 2481 N N . GLY A 1 310 ? 12.100 -3.299 0.760 1.0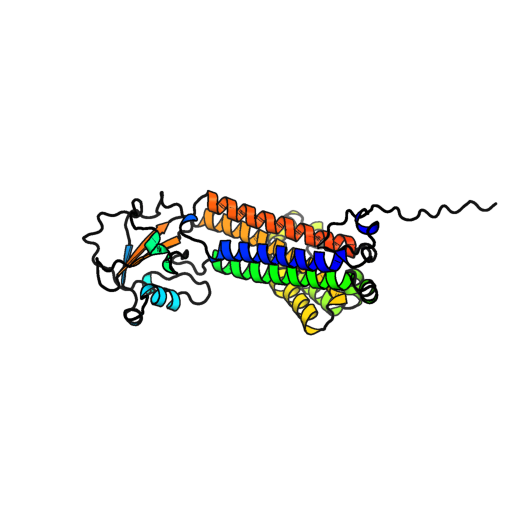0 90.75 310 GLY A N 1
ATOM 2482 C CA . GLY A 1 310 ? 12.000 -4.325 -0.276 1.00 90.75 310 GLY A CA 1
ATOM 2483 C C . GLY A 1 310 ? 11.647 -3.743 -1.646 1.00 90.75 310 GLY A C 1
ATOM 2484 O O . GLY A 1 310 ? 12.358 -3.986 -2.626 1.00 90.75 310 GLY A O 1
ATOM 2485 N N . SER A 1 311 ? 10.593 -2.929 -1.707 1.00 93.12 311 SER A N 1
ATOM 2486 C CA . SER A 1 311 ? 10.131 -2.273 -2.937 1.00 93.12 311 SER A CA 1
ATOM 2487 C C . SER A 1 311 ? 11.129 -1.234 -3.455 1.00 93.12 311 SER A C 1
ATOM 2489 O O . SER A 1 311 ? 11.436 -1.230 -4.649 1.00 93.12 311 SER A O 1
ATOM 2491 N N . GLY A 1 312 ? 11.739 -0.440 -2.569 1.00 92.00 312 GLY A N 1
ATOM 2492 C CA . GLY A 1 312 ? 12.812 0.487 -2.924 1.00 92.00 312 GLY A CA 1
ATOM 2493 C C . GLY A 1 312 ? 14.031 -0.238 -3.501 1.00 92.00 312 GLY A C 1
ATOM 2494 O O . GLY A 1 312 ? 14.521 0.111 -4.576 1.00 92.00 312 GLY A O 1
ATOM 2495 N N . SER A 1 313 ? 14.494 -1.307 -2.846 1.00 89.94 313 SER A N 1
ATOM 2496 C CA . SER A 1 313 ? 15.607 -2.135 -3.334 1.00 89.94 313 SER A CA 1
ATOM 2497 C C . SER A 1 313 ? 15.326 -2.700 -4.729 1.00 89.94 313 SER A C 1
ATOM 2499 O O . SER A 1 313 ? 16.186 -2.637 -5.615 1.00 89.94 313 SER A O 1
ATOM 2501 N N . LEU A 1 314 ? 14.106 -3.192 -4.960 1.00 88.31 314 LEU A N 1
ATOM 2502 C CA . LEU A 1 314 ? 13.666 -3.672 -6.266 1.00 88.31 314 LEU A CA 1
ATOM 2503 C C . LEU A 1 314 ? 13.656 -2.552 -7.320 1.00 88.31 314 LEU A C 1
ATOM 2505 O O . LEU A 1 314 ? 14.218 -2.734 -8.402 1.00 88.31 314 LEU A O 1
ATOM 2509 N N . ALA A 1 315 ? 13.095 -1.385 -6.995 1.00 90.88 315 ALA A N 1
ATOM 2510 C CA . ALA A 1 315 ? 13.071 -0.232 -7.889 1.00 90.88 315 ALA A CA 1
ATOM 2511 C C . ALA A 1 315 ? 14.496 0.184 -8.297 1.00 90.88 315 ALA A C 1
ATOM 2513 O O . ALA A 1 315 ? 14.827 0.259 -9.484 1.00 90.88 315 ALA A O 1
ATOM 2514 N N . PHE A 1 316 ? 15.407 0.366 -7.340 1.00 86.62 316 PHE A N 1
ATOM 2515 C CA . PHE A 1 316 ? 16.782 0.767 -7.651 1.00 86.62 316 PHE A CA 1
ATOM 2516 C C . PHE A 1 316 ? 17.569 -0.308 -8.412 1.00 86.62 316 PHE A C 1
ATOM 2518 O O . PHE A 1 316 ? 18.415 0.027 -9.248 1.00 86.62 316 PHE A O 1
ATOM 2525 N N . ARG A 1 317 ? 17.282 -1.598 -8.200 1.00 83.62 317 ARG A N 1
ATOM 2526 C CA . ARG A 1 317 ? 17.819 -2.680 -9.046 1.00 83.62 317 ARG A CA 1
ATOM 2527 C C . ARG A 1 317 ? 17.307 -2.569 -10.480 1.00 83.62 317 ARG A C 1
ATOM 2529 O O . ARG A 1 317 ? 18.105 -2.695 -11.414 1.00 83.62 317 ARG A O 1
ATOM 2536 N N . ALA A 1 318 ? 16.023 -2.258 -10.665 1.00 84.38 318 ALA A N 1
ATOM 2537 C CA . ALA A 1 318 ? 15.467 -2.007 -11.989 1.00 84.38 318 ALA A CA 1
ATOM 2538 C C . ALA A 1 318 ? 16.171 -0.844 -12.690 1.00 84.38 318 ALA A C 1
ATOM 2540 O O . ALA A 1 318 ? 16.516 -0.972 -13.870 1.00 84.38 318 ALA A O 1
ATOM 2541 N N . LEU A 1 319 ? 16.509 0.211 -11.943 1.00 78.50 319 LEU A N 1
ATOM 2542 C CA . LEU A 1 319 ? 17.252 1.367 -12.439 1.00 78.50 319 LEU A CA 1
ATOM 2543 C C . LEU A 1 319 ? 18.722 1.077 -12.767 1.00 78.50 319 LEU A C 1
ATOM 2545 O O . LEU A 1 319 ? 19.223 1.558 -13.783 1.00 78.50 319 LEU A O 1
ATOM 2549 N N . LYS A 1 320 ? 19.422 0.248 -11.981 1.00 70.12 320 LYS A N 1
ATOM 2550 C CA . LYS A 1 320 ? 20.831 -0.092 -12.261 1.00 70.12 320 LYS A CA 1
ATOM 2551 C C . LYS A 1 320 ? 21.023 -0.703 -13.641 1.00 70.12 320 LYS A C 1
ATOM 2553 O O . LYS A 1 320 ? 21.927 -0.283 -14.358 1.00 70.12 320 LYS A O 1
ATOM 2558 N N . GLY A 1 321 ? 20.163 -1.624 -14.060 1.00 58.94 321 GLY A N 1
ATOM 2559 C CA . GLY A 1 321 ? 20.260 -2.093 -15.439 1.00 58.94 321 GLY A CA 1
ATOM 2560 C C . GLY A 1 321 ? 19.570 -1.163 -16.455 1.00 58.94 321 GLY A C 1
ATOM 2561 O O . GLY A 1 321 ? 19.843 -1.315 -17.637 1.00 58.94 321 GLY A O 1
ATOM 2562 N N . LEU A 1 322 ? 18.734 -0.173 -16.069 1.00 54.06 322 LEU A N 1
ATOM 2563 C CA . LEU A 1 322 ? 18.248 0.849 -17.028 1.00 54.06 322 LEU A CA 1
ATOM 2564 C C . LEU A 1 322 ? 19.436 1.628 -17.619 1.00 54.06 322 LEU A C 1
ATOM 2566 O O . LEU A 1 322 ? 19.308 2.233 -18.678 1.00 54.06 322 LEU A O 1
ATOM 2570 N N . ARG A 1 323 ? 20.601 1.589 -16.958 1.00 55.31 323 ARG A N 1
ATOM 2571 C CA . ARG A 1 323 ? 21.854 2.183 -17.429 1.00 55.31 323 ARG A CA 1
ATOM 2572 C C . ARG A 1 323 ? 22.529 1.389 -18.556 1.00 55.31 323 ARG A C 1
ATOM 2574 O O . ARG A 1 323 ? 23.318 1.984 -19.285 1.00 55.31 323 ARG A O 1
ATOM 2581 N N . ARG A 1 324 ? 22.275 0.077 -18.698 1.00 54.06 324 ARG A N 1
ATOM 2582 C CA . ARG A 1 324 ? 22.928 -0.785 -19.703 1.00 54.06 324 ARG A CA 1
ATOM 2583 C C . ARG A 1 324 ? 22.010 -1.922 -20.187 1.00 54.06 324 ARG A C 1
ATOM 2585 O O . ARG A 1 324 ? 21.596 -2.737 -19.366 1.00 54.06 324 ARG A O 1
ATOM 2592 N N . PRO A 1 325 ? 21.766 -2.062 -21.504 1.00 49.88 325 PRO A N 1
ATOM 2593 C CA . PRO A 1 325 ? 20.853 -3.077 -22.048 1.00 49.88 325 PRO A CA 1
ATOM 2594 C C . PRO A 1 325 ? 21.285 -4.518 -21.727 1.00 49.88 325 PRO A C 1
ATOM 2596 O O . PRO A 1 325 ? 20.438 -5.380 -21.522 1.00 49.88 325 PRO A O 1
ATOM 2599 N N . ASN A 1 326 ? 22.589 -4.760 -21.563 1.00 50.78 326 ASN A N 1
ATOM 2600 C CA . ASN A 1 326 ? 23.140 -6.088 -21.260 1.00 50.78 326 ASN A CA 1
ATOM 2601 C C . ASN A 1 326 ? 22.949 -6.515 -19.789 1.00 50.78 326 ASN A C 1
ATOM 2603 O O . ASN A 1 326 ? 23.314 -7.623 -19.422 1.00 50.78 326 ASN A O 1
ATOM 2607 N N . TRP A 1 327 ? 22.407 -5.643 -18.929 1.00 53.25 327 TRP A N 1
ATOM 2608 C CA . TRP A 1 327 ? 22.242 -5.868 -17.481 1.00 53.25 327 TRP A CA 1
ATOM 2609 C C . TRP A 1 327 ? 20.806 -6.284 -17.135 1.00 53.25 327 TRP A C 1
ATOM 2611 O O . TRP A 1 327 ? 20.226 -5.866 -16.127 1.00 53.25 327 TRP A O 1
ATOM 2621 N N . ALA A 1 328 ? 20.193 -7.039 -18.040 1.00 53.31 328 ALA A N 1
ATOM 2622 C CA . ALA A 1 328 ? 18.819 -7.484 -17.941 1.00 53.31 328 ALA A CA 1
ATOM 2623 C C . ALA A 1 328 ? 18.777 -8.847 -17.233 1.00 53.31 328 ALA A C 1
ATOM 2625 O O . ALA A 1 328 ? 18.844 -9.897 -17.865 1.00 53.31 328 ALA A O 1
ATOM 2626 N N . ASN A 1 329 ? 18.722 -8.813 -15.902 1.00 60.69 329 ASN A N 1
ATOM 2627 C CA . ASN A 1 329 ? 18.513 -10.001 -15.077 1.00 60.69 329 ASN A CA 1
ATOM 2628 C C . ASN A 1 329 ? 17.028 -10.122 -14.730 1.00 60.69 329 ASN A C 1
ATOM 2630 O O . ASN A 1 329 ? 16.360 -9.102 -14.569 1.00 60.69 329 ASN A O 1
ATOM 2634 N N . LEU A 1 330 ? 16.546 -11.356 -14.562 1.00 54.72 330 LEU A N 1
ATOM 2635 C CA . LEU A 1 330 ? 15.220 -11.612 -13.992 1.00 54.72 330 LEU A CA 1
ATOM 2636 C C . LEU A 1 330 ? 15.132 -10.933 -12.622 1.00 54.72 330 LEU A C 1
ATOM 2638 O O . LEU A 1 330 ? 15.983 -11.176 -11.767 1.00 54.72 330 LEU A O 1
ATOM 2642 N N . PHE A 1 331 ? 14.115 -10.110 -12.380 1.00 60.97 331 PHE A N 1
ATOM 2643 C CA . PHE A 1 331 ? 13.925 -9.518 -11.053 1.00 60.97 331 PHE A CA 1
ATOM 2644 C C . PHE A 1 331 ? 13.539 -10.575 -10.021 1.00 60.97 331 PHE A C 1
ATOM 2646 O O . PHE A 1 331 ? 13.891 -10.447 -8.847 1.00 60.97 331 PHE A O 1
ATOM 2653 N N . CYS A 1 332 ? 12.889 -11.649 -10.478 1.00 55.09 332 CYS A N 1
ATOM 2654 C CA . CYS A 1 332 ? 12.542 -12.795 -9.655 1.00 55.09 332 CYS A CA 1
ATOM 2655 C C . CYS A 1 332 ? 13.747 -13.664 -9.264 1.00 55.09 332 CYS A C 1
ATOM 2657 O O . CYS A 1 332 ? 13.693 -14.424 -8.298 1.00 55.09 332 CYS A O 1
ATOM 2659 N N . VAL A 1 333 ? 14.848 -13.593 -10.011 1.00 48.97 333 VAL A N 1
ATOM 2660 C CA . VAL A 1 333 ? 16.034 -14.405 -9.741 1.00 48.97 333 VAL A CA 1
ATOM 2661 C C . VAL A 1 333 ? 17.196 -13.460 -9.540 1.00 48.97 333 VAL A C 1
ATOM 2663 O O . VAL A 1 333 ? 17.764 -12.948 -10.500 1.00 48.97 333 VAL A O 1
ATOM 2666 N N . LEU A 1 334 ? 17.568 -13.255 -8.276 1.00 53.03 334 LEU A N 1
ATOM 2667 C CA . LEU A 1 334 ? 18.795 -12.557 -7.908 1.00 53.03 334 LEU A CA 1
ATOM 2668 C C . LEU A 1 334 ? 19.994 -13.376 -8.387 1.00 53.03 334 LEU A C 1
ATOM 2670 O O . LEU A 1 334 ? 20.646 -14.078 -7.620 1.00 53.03 334 LEU A O 1
ATOM 2674 N N . TYR A 1 335 ? 20.289 -13.310 -9.679 1.00 45.00 335 TYR A N 1
ATOM 2675 C CA . TYR A 1 335 ? 21.605 -13.660 -10.155 1.00 45.00 335 TYR A CA 1
ATOM 2676 C C . TYR A 1 335 ? 22.552 -12.646 -9.530 1.00 45.00 335 TYR A C 1
ATOM 2678 O O . TYR A 1 335 ? 22.380 -11.434 -9.702 1.00 45.00 335 TYR A O 1
ATOM 2686 N N . ALA A 1 336 ? 23.544 -13.148 -8.792 1.00 38.53 336 ALA A N 1
ATOM 2687 C CA . ALA A 1 336 ? 24.774 -12.405 -8.606 1.00 38.53 336 ALA A CA 1
ATOM 2688 C C . ALA A 1 336 ? 25.178 -11.948 -10.005 1.00 38.53 336 ALA A C 1
ATOM 2690 O O . ALA A 1 336 ? 25.406 -12.790 -10.873 1.00 38.53 336 ALA A O 1
ATOM 2691 N N . VAL A 1 337 ? 25.126 -10.637 -10.248 1.00 40.34 337 VAL A N 1
ATOM 2692 C CA . VAL A 1 337 ? 25.656 -10.048 -11.473 1.00 40.34 337 VAL A CA 1
ATOM 2693 C C . VAL A 1 337 ? 27.093 -10.540 -11.506 1.00 40.34 337 VAL A C 1
ATOM 2695 O O . VAL A 1 337 ? 27.850 -10.142 -10.613 1.00 40.34 337 VAL A O 1
ATOM 2698 N N . PRO A 1 338 ? 27.481 -11.447 -12.423 1.00 37.81 338 PRO A N 1
ATOM 2699 C CA . PRO A 1 338 ? 28.889 -11.700 -12.559 1.00 37.81 338 PRO A CA 1
ATOM 2700 C C . PRO A 1 338 ? 29.465 -10.336 -12.916 1.00 37.81 338 PRO A C 1
ATOM 2702 O O . PRO A 1 338 ? 29.009 -9.674 -13.854 1.00 37.81 338 PRO A O 1
ATOM 2705 N N . ILE A 1 339 ? 30.437 -9.885 -12.132 1.00 40.19 339 ILE A N 1
ATOM 2706 C CA . ILE A 1 339 ? 31.382 -8.870 -12.581 1.00 40.19 339 ILE A CA 1
ATOM 2707 C C . ILE A 1 339 ? 32.212 -9.579 -13.662 1.00 40.19 339 ILE A C 1
ATOM 2709 O O . ILE A 1 339 ? 33.390 -9.855 -13.489 1.00 40.19 339 ILE A O 1
ATOM 2713 N N . GLU A 1 340 ? 31.557 -10.014 -14.739 1.00 40.47 340 GLU A N 1
ATOM 2714 C CA . GLU A 1 340 ? 32.208 -10.475 -15.940 1.00 40.47 340 GLU A CA 1
ATOM 2715 C C . GLU A 1 340 ? 32.818 -9.208 -16.505 1.00 40.47 340 GLU A C 1
ATOM 2717 O O . GLU A 1 340 ? 32.138 -8.297 -16.991 1.00 40.47 340 GLU A O 1
ATOM 2722 N N . ALA A 1 341 ? 34.121 -9.128 -16.242 1.00 42.28 341 ALA A N 1
ATOM 2723 C CA . ALA A 1 341 ? 35.056 -8.219 -16.838 1.00 42.28 341 ALA A CA 1
ATOM 2724 C C . ALA A 1 341 ? 34.606 -7.932 -18.266 1.00 42.28 341 ALA A C 1
ATOM 2726 O O . ALA A 1 341 ? 34.398 -8.842 -19.072 1.00 42.28 341 ALA A O 1
ATOM 2727 N N . PHE A 1 342 ? 34.464 -6.647 -18.575 1.00 41.38 342 PHE A N 1
ATOM 2728 C CA . PHE A 1 342 ? 34.600 -6.208 -19.951 1.00 41.38 342 PHE A CA 1
ATOM 2729 C C . PHE A 1 342 ? 35.787 -6.974 -20.543 1.00 41.38 342 PHE A C 1
ATOM 2731 O O . PHE A 1 342 ? 36.824 -7.021 -19.872 1.00 41.38 342 PHE A O 1
ATOM 2738 N N . PRO A 1 343 ? 35.671 -7.594 -21.728 1.00 43.59 343 PRO A N 1
ATOM 2739 C CA . PRO A 1 343 ? 36.859 -8.081 -22.394 1.00 43.59 343 PRO A CA 1
ATOM 2740 C C . PRO A 1 343 ? 37.757 -6.859 -22.582 1.00 43.59 343 PRO A C 1
ATOM 2742 O O . PRO A 1 343 ? 37.468 -5.976 -23.388 1.00 43.59 343 PRO A O 1
ATOM 2745 N N . ILE A 1 344 ? 38.801 -6.758 -21.758 1.00 43.97 344 ILE A N 1
ATOM 2746 C CA . ILE A 1 344 ? 39.927 -5.884 -22.031 1.00 43.97 344 ILE A CA 1
ATOM 2747 C C . ILE A 1 344 ? 40.520 -6.504 -23.287 1.00 43.97 344 ILE A C 1
ATOM 2749 O O . ILE A 1 344 ? 41.186 -7.537 -23.225 1.00 43.97 344 ILE A O 1
ATOM 2753 N N . MET A 1 345 ? 40.166 -5.946 -24.442 1.00 51.06 345 MET A N 1
ATOM 2754 C CA . MET A 1 345 ? 40.877 -6.246 -25.669 1.00 51.06 345 MET A CA 1
ATOM 2755 C C . MET A 1 345 ? 42.265 -5.649 -25.482 1.00 51.06 345 MET A C 1
ATOM 2757 O O . MET A 1 345 ? 42.449 -4.441 -25.590 1.00 51.06 345 MET A O 1
ATOM 2761 N N . TRP A 1 346 ? 43.220 -6.490 -25.096 1.00 56.38 346 TRP A N 1
ATOM 2762 C CA . TRP A 1 346 ? 44.625 -6.132 -25.152 1.00 56.38 346 TRP A CA 1
ATOM 2763 C C . TRP A 1 346 ? 44.976 -6.006 -26.631 1.00 56.38 346 TRP A C 1
ATOM 2765 O O . TRP A 1 346 ? 45.139 -7.010 -27.324 1.00 56.38 346 TRP A O 1
ATOM 2775 N N . GLU A 1 347 ? 45.029 -4.778 -27.138 1.00 59.16 347 GLU A N 1
ATOM 2776 C CA . GLU A 1 347 ? 45.665 -4.526 -28.423 1.00 59.16 347 GLU A CA 1
ATOM 2777 C C . GLU A 1 347 ? 47.145 -4.885 -28.268 1.00 59.16 347 GLU A C 1
ATOM 2779 O O . GLU A 1 347 ? 47.850 -4.319 -27.429 1.00 59.16 347 GLU A O 1
ATOM 2784 N N . ARG A 1 348 ? 47.616 -5.874 -29.038 1.00 60.53 348 ARG A N 1
ATOM 2785 C CA . ARG A 1 348 ? 49.059 -6.095 -29.161 1.00 60.53 348 ARG A CA 1
ATOM 2786 C C . ARG A 1 348 ? 49.670 -4.828 -29.768 1.00 60.53 348 ARG A C 1
ATOM 2788 O O . ARG A 1 348 ? 49.119 -4.333 -30.756 1.00 60.53 348 ARG A O 1
ATOM 2795 N N . PRO A 1 349 ? 50.782 -4.307 -29.220 1.00 64.44 349 PRO A N 1
ATOM 2796 C CA . PRO A 1 349 ? 51.521 -3.254 -29.899 1.00 64.44 349 PRO A CA 1
ATOM 2797 C C . PRO A 1 349 ? 51.905 -3.748 -31.297 1.00 64.44 349 PRO A C 1
ATOM 2799 O O . PRO A 1 349 ? 52.223 -4.924 -31.476 1.00 64.44 349 PRO A O 1
ATOM 2802 N N . LYS A 1 350 ? 51.790 -2.859 -32.287 1.00 73.50 350 LYS A N 1
ATOM 2803 C CA . LYS A 1 350 ? 52.164 -3.152 -33.674 1.00 73.50 350 LYS A CA 1
ATOM 2804 C C . LYS A 1 350 ? 53.656 -3.498 -33.706 1.00 73.50 350 LYS A C 1
ATOM 2806 O O . LYS A 1 350 ? 54.440 -2.738 -33.140 1.00 73.50 350 LYS A O 1
ATOM 2811 N N . GLU A 1 351 ? 53.989 -4.641 -34.304 1.00 63.69 351 GLU A N 1
ATOM 2812 C CA . GLU A 1 351 ? 55.374 -5.054 -34.582 1.00 63.69 351 GLU A CA 1
ATOM 2813 C C . GLU A 1 351 ? 56.043 -4.124 -35.596 1.00 63.69 351 GLU A C 1
ATOM 2815 O O . GLU A 1 351 ? 55.344 -3.683 -36.544 1.00 63.69 351 GLU A O 1
#